Protein AF-A0A7T8QVY5-F1 (afdb_monomer_lite)

Structure (mmCIF, N/CA/C/O backbone):
data_AF-A0A7T8QVY5-F1
#
_entry.id   AF-A0A7T8QVY5-F1
#
loop_
_atom_site.group_PDB
_atom_site.id
_atom_site.type_symbol
_atom_site.label_atom_id
_atom_site.label_alt_id
_atom_site.label_comp_id
_atom_site.label_asym_id
_atom_site.label_entity_id
_atom_site.label_seq_id
_atom_site.pdbx_PDB_ins_code
_atom_site.Cartn_x
_atom_site.Cartn_y
_atom_site.Cartn_z
_atom_site.occupancy
_atom_site.B_iso_or_equiv
_atom_site.auth_seq_id
_atom_site.auth_comp_id
_atom_site.auth_asym_id
_atom_site.auth_atom_id
_atom_site.pdbx_PDB_model_num
ATOM 1 N N . MET A 1 1 ? -39.806 4.127 53.162 1.00 43.25 1 MET A N 1
ATOM 2 C CA . MET A 1 1 ? -38.949 3.982 51.962 1.00 43.25 1 MET A CA 1
ATOM 3 C C . MET A 1 1 ? -39.157 2.674 51.192 1.00 43.25 1 MET A C 1
ATOM 5 O O . MET A 1 1 ? -39.019 2.701 49.984 1.00 43.25 1 MET A O 1
ATOM 9 N N . LYS A 1 2 ? -39.585 1.569 51.826 1.00 34.88 2 LYS A N 1
ATOM 10 C CA . LYS A 1 2 ? -39.889 0.271 51.176 1.00 34.88 2 LYS A CA 1
ATOM 11 C C . LYS A 1 2 ? -41.052 0.256 50.154 1.00 34.88 2 LYS A C 1
ATOM 13 O O . LYS A 1 2 ? -41.340 -0.787 49.599 1.00 34.88 2 LYS A O 1
ATOM 18 N N . ARG A 1 3 ? -41.760 1.377 49.952 1.00 40.44 3 ARG A N 1
ATOM 19 C CA . ARG A 1 3 ? -42.968 1.469 49.102 1.00 40.44 3 ARG A CA 1
ATOM 20 C C . ARG A 1 3 ? -42.756 2.218 47.779 1.00 40.44 3 ARG A C 1
ATOM 22 O O . ARG A 1 3 ? -43.691 2.293 47.008 1.00 40.44 3 ARG A O 1
ATOM 29 N N . LEU A 1 4 ? -41.576 2.789 47.515 1.00 45.66 4 LEU A N 1
ATOM 30 C CA . LEU A 1 4 ? -41.340 3.541 46.269 1.00 45.66 4 LEU A CA 1
ATOM 31 C C . LEU A 1 4 ? -40.592 2.725 45.200 1.00 45.66 4 LEU A C 1
ATOM 33 O O . LEU A 1 4 ? -40.553 3.137 44.050 1.00 45.66 4 LEU A O 1
ATOM 37 N N . MET A 1 5 ? -39.976 1.600 45.578 1.00 49.38 5 MET A N 1
ATOM 38 C CA . MET A 1 5 ? -39.090 0.840 44.684 1.00 49.38 5 MET A CA 1
ATOM 39 C C . MET A 1 5 ? -39.745 -0.398 44.048 1.00 49.38 5 MET A C 1
ATOM 41 O O . MET A 1 5 ? -39.316 -0.776 42.967 1.00 49.38 5 MET A O 1
ATOM 45 N N . ASP A 1 6 ? -40.806 -0.960 44.649 1.00 49.66 6 ASP A N 1
ATOM 46 C CA . ASP A 1 6 ? -41.353 -2.282 44.272 1.00 49.66 6 ASP A CA 1
ATOM 47 C C . ASP A 1 6 ? -42.842 -2.274 43.862 1.00 49.66 6 ASP A C 1
ATOM 49 O O . ASP A 1 6 ? -43.508 -3.300 43.971 1.00 49.66 6 ASP A O 1
ATOM 53 N N . ILE A 1 7 ? -43.427 -1.147 43.435 1.00 48.09 7 ILE A N 1
ATOM 54 C CA . ILE A 1 7 ? -44.852 -1.145 43.046 1.00 48.09 7 ILE A CA 1
ATOM 55 C C . ILE A 1 7 ? -44.987 -1.310 41.524 1.00 48.09 7 ILE A C 1
ATOM 57 O O . ILE A 1 7 ? -44.767 -0.336 40.799 1.00 48.09 7 ILE A O 1
ATOM 61 N N . PRO A 1 8 ? -45.400 -2.487 41.006 1.00 45.03 8 PRO A N 1
ATOM 62 C CA . PRO A 1 8 ? -46.038 -2.537 39.700 1.00 45.03 8 PRO A CA 1
ATOM 63 C C . PRO A 1 8 ? -47.330 -1.724 39.794 1.00 45.03 8 PRO A C 1
ATOM 65 O O . PRO A 1 8 ? -48.120 -1.910 40.719 1.00 45.03 8 PRO A O 1
ATOM 68 N N . ALA A 1 9 ? -47.505 -0.778 38.872 1.00 45.22 9 ALA A N 1
ATOM 69 C CA . ALA A 1 9 ? -48.643 0.132 38.810 1.00 45.22 9 ALA A CA 1
ATOM 70 C C . ALA A 1 9 ? -49.960 -0.626 38.573 1.00 45.22 9 ALA A C 1
ATOM 72 O O . ALA A 1 9 ? -50.485 -0.661 37.467 1.00 45.22 9 ALA A O 1
ATOM 73 N N . THR A 1 10 ? -50.497 -1.257 39.608 1.00 55.75 10 THR A N 1
ATOM 74 C CA . THR A 1 10 ? -51.826 -1.858 39.600 1.00 55.75 10 THR A CA 1
ATOM 75 C C . THR A 1 10 ? -52.485 -1.527 40.928 1.00 55.75 10 THR A C 1
ATOM 77 O O . THR A 1 10 ? -52.285 -2.227 41.915 1.00 55.75 10 THR A O 1
ATOM 80 N N . THR A 1 11 ? -53.148 -0.374 40.960 1.00 47.38 11 THR A N 1
ATOM 81 C CA . THR A 1 11 ? -54.608 -0.210 41.099 1.00 47.38 11 THR A CA 1
ATOM 82 C C . THR A 1 11 ? -54.932 1.070 41.865 1.00 47.38 11 THR A C 1
ATOM 84 O O . THR A 1 11 ? -54.522 1.232 43.012 1.00 47.38 11 THR A O 1
ATOM 87 N N . ASP A 1 12 ? -55.716 1.894 41.174 1.00 49.47 12 ASP A N 1
ATOM 88 C CA . ASP A 1 12 ? -56.667 2.901 41.640 1.00 49.47 12 ASP A CA 1
ATOM 89 C C . ASP A 1 12 ? -56.147 4.231 42.236 1.00 49.47 12 ASP A C 1
ATOM 91 O O . ASP A 1 12 ? -55.511 4.302 43.284 1.00 49.47 12 ASP A O 1
ATOM 95 N N . ASP A 1 13 ? -56.520 5.301 41.515 1.00 44.62 13 ASP A N 1
ATOM 96 C CA . ASP A 1 13 ? -56.701 6.701 41.938 1.00 44.62 13 ASP A CA 1
ATOM 97 C C . ASP A 1 13 ? -55.534 7.707 41.926 1.00 44.62 13 ASP A C 1
ATOM 99 O O . ASP A 1 13 ? -55.617 8.749 42.577 1.00 44.62 13 ASP A O 1
ATOM 103 N N . LEU A 1 14 ? -54.499 7.520 41.100 1.00 45.28 14 LEU A N 1
ATOM 104 C CA . LEU A 1 14 ? -53.551 8.602 40.772 1.00 45.28 14 LEU A CA 1
ATOM 105 C C . LEU A 1 14 ? -53.306 8.699 39.251 1.00 45.28 14 LEU A C 1
ATOM 107 O O . LEU A 1 14 ? -52.488 7.963 38.705 1.00 45.28 14 LEU A O 1
ATOM 111 N N . GLU A 1 15 ? -53.940 9.667 38.573 1.00 42.59 15 GLU A N 1
ATOM 112 C CA . GLU A 1 15 ? -53.804 9.943 37.119 1.00 42.59 15 GLU A CA 1
ATOM 113 C C . GLU A 1 15 ? -52.398 10.413 36.658 1.00 42.59 15 GLU A C 1
ATOM 115 O O . GLU A 1 15 ? -52.219 10.887 35.539 1.00 42.59 15 GLU A O 1
ATOM 120 N N . TRP A 1 16 ? -51.374 10.301 37.506 1.00 47.28 16 TRP A N 1
ATOM 121 C CA . TRP A 1 16 ? -50.004 10.749 37.225 1.00 47.28 16 TRP A CA 1
ATOM 122 C C . TRP A 1 16 ? -48.937 9.657 37.394 1.00 47.28 16 TRP A C 1
ATOM 124 O O . TRP A 1 16 ? -47.740 9.943 37.314 1.00 47.28 16 TRP A O 1
ATOM 134 N N . ALA A 1 17 ? -49.332 8.397 37.603 1.00 45.97 17 ALA A N 1
ATOM 135 C CA . ALA A 1 17 ? -48.389 7.283 37.643 1.00 45.97 17 ALA A CA 1
ATOM 136 C C . ALA A 1 17 ? -48.023 6.835 36.216 1.00 45.97 17 ALA A C 1
ATOM 138 O O . ALA A 1 17 ? -48.901 6.512 35.420 1.00 45.97 17 ALA A O 1
ATOM 139 N N . ARG A 1 18 ? -46.724 6.793 35.875 1.00 53.28 18 ARG A N 1
ATOM 140 C CA . ARG A 1 18 ? -46.252 6.213 34.603 1.00 53.28 18 ARG A CA 1
ATOM 141 C C . ARG A 1 18 ? -46.764 4.770 34.502 1.00 53.28 18 ARG A C 1
ATOM 143 O O . ARG A 1 18 ? -46.299 3.904 35.237 1.00 53.28 18 ARG A O 1
ATOM 150 N N . HIS A 1 19 ? -47.680 4.503 33.576 1.00 57.47 19 HIS A N 1
ATOM 151 C CA . HIS A 1 19 ? -48.282 3.181 33.364 1.00 57.47 19 HIS A CA 1
ATOM 152 C C . HIS A 1 19 ? -47.332 2.164 32.701 1.00 57.47 19 HIS A C 1
ATOM 154 O O . HIS A 1 19 ? -47.753 1.075 32.330 1.00 57.47 19 HIS A O 1
ATOM 160 N N . ASP A 1 20 ? -46.039 2.478 32.582 1.00 64.94 20 ASP A N 1
ATOM 161 C CA . ASP A 1 20 ? -45.126 1.775 31.678 1.00 64.94 20 ASP A CA 1
ATOM 162 C C . ASP A 1 20 ? -44.363 0.595 32.318 1.00 64.94 20 ASP A C 1
ATOM 164 O O . ASP A 1 20 ? -43.517 -0.018 31.662 1.00 64.94 20 ASP A O 1
ATOM 168 N N . HIS A 1 21 ? -44.631 0.272 33.592 1.00 79.56 21 HIS A N 1
ATOM 169 C CA . HIS A 1 21 ? -43.875 -0.702 34.407 1.00 79.56 21 HIS A CA 1
ATOM 170 C C . HIS A 1 21 ? -42.359 -0.437 34.462 1.00 79.56 21 HIS A C 1
ATOM 172 O O . HIS A 1 21 ? -41.550 -1.354 34.581 1.00 79.56 21 HIS A O 1
ATOM 178 N N . TRP A 1 22 ? -41.949 0.828 34.369 1.00 82.38 22 TRP A N 1
ATOM 179 C CA . TRP A 1 22 ? -40.543 1.196 34.505 1.00 82.38 22 TRP A CA 1
ATOM 180 C C . TRP A 1 22 ? -40.100 1.148 35.965 1.00 82.38 22 TRP A C 1
ATOM 182 O O . TRP A 1 22 ? -40.702 1.786 36.827 1.00 82.38 22 TRP A O 1
ATOM 192 N N . THR A 1 23 ? -39.010 0.432 36.229 1.00 83.25 23 THR A N 1
ATOM 193 C CA . THR A 1 23 ? -38.346 0.428 37.535 1.00 83.25 23 THR A CA 1
ATOM 194 C C . THR A 1 23 ? -37.309 1.548 37.625 1.00 83.25 23 THR A C 1
ATOM 196 O O . THR A 1 23 ? -36.791 2.034 36.617 1.00 83.25 23 THR A O 1
ATOM 199 N N . ALA A 1 24 ? -36.948 1.939 38.850 1.00 84.25 24 ALA A N 1
ATOM 200 C CA . ALA A 1 24 ? -35.916 2.955 39.078 1.00 84.25 24 ALA A CA 1
ATOM 201 C C . ALA A 1 24 ? -34.568 2.586 38.425 1.00 84.25 24 ALA A C 1
ATOM 203 O O . ALA A 1 24 ? -33.840 3.462 37.960 1.00 84.25 24 ALA A O 1
ATOM 204 N N . ILE A 1 25 ? -34.258 1.287 38.343 1.00 87.75 25 ILE A N 1
ATOM 205 C CA . ILE A 1 25 ? -33.034 0.801 37.706 1.00 87.75 25 ILE A CA 1
ATOM 206 C C . ILE A 1 25 ? -33.098 0.905 36.176 1.00 87.75 25 ILE A C 1
ATOM 208 O O . ILE A 1 25 ? -32.097 1.273 35.569 1.00 87.75 25 ILE A O 1
ATOM 212 N N . MET A 1 26 ? -34.264 0.693 35.548 1.00 87.25 26 MET A N 1
ATOM 213 C CA . MET A 1 26 ? -34.449 0.927 34.108 1.00 87.25 26 MET A CA 1
ATOM 214 C C . MET A 1 26 ? -34.283 2.402 33.748 1.00 87.25 26 MET A C 1
ATOM 216 O O . MET A 1 26 ? -33.651 2.710 32.742 1.00 87.25 26 MET A O 1
ATOM 220 N N . GLU A 1 27 ? -34.798 3.315 34.577 1.00 88.00 27 GLU A N 1
ATOM 221 C CA . GLU A 1 27 ? -34.616 4.756 34.370 1.00 88.00 27 GLU A CA 1
ATOM 222 C C . GLU A 1 27 ? -33.128 5.133 34.464 1.00 88.00 27 GLU A C 1
ATOM 224 O O . GLU A 1 27 ? -32.603 5.818 33.587 1.00 88.00 27 GLU A O 1
ATOM 229 N N . ALA A 1 28 ? -32.412 4.615 35.468 1.00 89.25 28 ALA A N 1
ATOM 230 C CA . ALA A 1 28 ? -30.975 4.841 35.612 1.00 89.25 28 ALA A CA 1
ATOM 231 C C . ALA A 1 28 ? -30.164 4.269 34.431 1.00 89.25 28 ALA A C 1
ATOM 233 O O . ALA A 1 28 ? -29.232 4.919 33.958 1.00 89.25 28 ALA A O 1
ATOM 234 N N . CYS A 1 29 ? -30.553 3.104 33.903 1.00 90.75 29 CYS A N 1
ATOM 235 C CA . CYS A 1 29 ? -29.956 2.513 32.700 1.00 90.75 29 CYS A CA 1
ATOM 236 C C . CYS A 1 29 ? -30.248 3.325 31.443 1.00 90.75 29 CYS A C 1
ATOM 238 O O . CYS A 1 29 ? -29.387 3.461 30.585 1.00 90.75 29 CYS A O 1
ATOM 240 N N . ASN A 1 30 ? -31.450 3.886 31.340 1.00 90.62 30 ASN A N 1
ATOM 241 C CA . ASN A 1 30 ? -31.875 4.685 30.201 1.00 90.62 30 ASN A CA 1
ATOM 242 C C . ASN A 1 30 ? -31.093 6.001 30.061 1.00 90.62 30 ASN A C 1
ATOM 244 O O . ASN A 1 30 ? -30.915 6.486 28.944 1.00 90.62 30 ASN A O 1
ATOM 248 N N . PHE A 1 31 ? -30.647 6.567 31.185 1.00 89.75 31 PHE A N 1
ATOM 249 C CA . PHE A 1 31 ? -29.834 7.785 31.238 1.00 89.75 31 PHE A CA 1
ATOM 250 C C . PHE A 1 31 ? -28.327 7.529 31.388 1.00 89.75 31 PHE A C 1
ATOM 252 O O . PHE A 1 31 ? -27.553 8.484 31.438 1.00 89.75 31 PHE A O 1
ATOM 259 N N . GLY A 1 32 ? -27.895 6.268 31.478 1.00 90.62 32 GLY A N 1
ATOM 260 C CA . GLY A 1 32 ? -26.477 5.934 31.604 1.00 90.62 32 GLY A CA 1
ATOM 261 C C . GLY A 1 32 ? -25.864 6.253 32.975 1.00 90.62 32 GLY A C 1
ATOM 262 O O . GLY A 1 32 ? -24.663 6.488 33.076 1.00 90.62 32 GLY A O 1
ATOM 263 N N . HIS A 1 33 ? -26.658 6.299 34.048 1.00 92.25 33 HIS A N 1
ATOM 264 C CA . HIS A 1 33 ? -26.187 6.672 35.388 1.00 92.25 33 HIS A CA 1
ATOM 265 C C . HIS A 1 33 ? -25.577 5.487 36.144 1.00 92.25 33 HIS A C 1
ATOM 267 O O . HIS A 1 33 ? -26.197 4.911 37.043 1.00 92.25 33 HIS A O 1
ATOM 273 N N . LYS A 1 34 ? -24.340 5.136 35.792 1.00 90.81 34 LYS A N 1
ATOM 274 C CA . LYS A 1 34 ? -23.613 3.974 36.323 1.00 90.81 34 LYS A CA 1
ATOM 275 C C . LYS A 1 34 ? -23.545 3.924 37.851 1.00 90.81 34 LYS A C 1
ATOM 277 O O . LYS A 1 34 ? -23.780 2.877 38.446 1.00 90.81 34 LYS A O 1
ATOM 282 N N . GLU A 1 35 ? -23.264 5.044 38.506 1.00 89.81 35 GLU A N 1
ATOM 283 C CA . GLU A 1 35 ? -23.145 5.136 39.965 1.00 89.81 35 GLU A CA 1
ATOM 284 C C . GLU A 1 35 ? -24.482 4.848 40.656 1.00 89.81 35 GLU A C 1
ATOM 286 O O . GLU A 1 35 ? -24.525 4.161 41.678 1.00 89.81 35 GLU A O 1
ATOM 291 N N . ILE A 1 36 ? -25.582 5.327 40.068 1.00 88.69 36 ILE A N 1
ATOM 292 C CA . ILE A 1 36 ? -26.940 5.087 40.566 1.00 88.69 36 ILE A CA 1
ATOM 293 C C . ILE A 1 36 ? -27.317 3.621 40.358 1.00 88.69 36 ILE A C 1
ATOM 295 O O . ILE A 1 36 ? -27.870 3.002 41.265 1.00 88.69 36 ILE A O 1
ATOM 299 N N . VAL A 1 37 ? -26.976 3.040 39.203 1.00 89.44 37 VAL A N 1
ATOM 300 C CA . VAL A 1 37 ? -27.197 1.612 38.934 1.00 89.44 37 VAL A CA 1
ATOM 301 C C . VAL A 1 37 ? -26.438 0.747 39.942 1.00 89.44 37 VAL A C 1
ATOM 303 O O . VAL A 1 37 ? -27.041 -0.131 40.555 1.00 89.44 37 VAL A O 1
ATOM 306 N N . ASN A 1 38 ? -25.162 1.039 40.204 1.00 88.62 38 ASN A N 1
ATOM 307 C CA . ASN A 1 38 ? -24.367 0.316 41.201 1.00 88.62 38 ASN A CA 1
ATOM 308 C C . ASN A 1 38 ? -24.961 0.431 42.613 1.00 88.62 38 ASN A C 1
ATOM 310 O O . ASN A 1 38 ? -25.037 -0.563 43.339 1.00 88.62 38 ASN A O 1
ATOM 314 N N . TYR A 1 39 ? -25.426 1.624 42.999 1.00 88.38 39 TYR A N 1
ATOM 315 C CA . TYR A 1 39 ? -26.105 1.822 44.279 1.00 88.38 39 TYR A CA 1
ATOM 316 C C . TYR A 1 39 ? -27.393 0.996 44.372 1.00 88.38 39 TYR A C 1
ATOM 318 O O . TYR A 1 39 ? -27.614 0.308 45.366 1.00 88.38 39 TYR A O 1
ATOM 326 N N . LEU A 1 40 ? -28.221 1.008 43.327 1.00 85.38 40 LEU A N 1
ATOM 327 C CA . LEU A 1 40 ? -29.473 0.253 43.275 1.00 85.38 40 LEU A CA 1
ATOM 328 C C . LEU A 1 40 ? -29.231 -1.262 43.340 1.00 85.38 40 LEU A C 1
ATOM 330 O O . LEU A 1 40 ? -29.922 -1.950 44.087 1.00 85.38 40 LEU A O 1
ATOM 334 N N . ILE A 1 41 ? -28.211 -1.772 42.642 1.00 86.38 41 ILE A N 1
ATOM 335 C CA . ILE A 1 41 ? -27.798 -3.184 42.693 1.00 86.38 41 ILE A CA 1
ATOM 336 C C . ILE A 1 41 ? -27.377 -3.601 44.108 1.00 86.38 41 ILE A C 1
ATOM 338 O O . ILE A 1 41 ? -27.659 -4.726 44.520 1.00 86.38 41 ILE A O 1
ATOM 342 N N . SER A 1 42 ? -26.739 -2.705 44.870 1.00 85.06 42 SER A N 1
ATOM 343 C CA . SER A 1 42 ? -26.301 -2.992 46.245 1.00 85.06 42 SER A CA 1
ATOM 344 C C . SER A 1 42 ? -27.455 -3.217 47.236 1.00 85.06 42 SER A C 1
ATOM 346 O O . SER A 1 42 ? -27.234 -3.692 48.352 1.00 85.06 42 SER A O 1
ATOM 348 N N . ILE A 1 43 ? -28.696 -2.903 46.847 1.00 84.44 43 ILE A N 1
ATOM 349 C CA . ILE A 1 43 ? -29.878 -3.080 47.689 1.00 84.44 43 ILE A CA 1
ATOM 350 C C . ILE A 1 43 ? -30.280 -4.571 47.702 1.00 84.44 43 ILE A C 1
ATOM 352 O O . ILE A 1 43 ? -30.584 -5.139 46.650 1.00 84.44 43 ILE A O 1
ATOM 356 N N . PRO A 1 44 ? -30.371 -5.218 48.883 1.00 74.06 44 PRO A N 1
ATOM 357 C CA . PRO A 1 44 ? -30.478 -6.679 49.001 1.00 74.06 44 PRO A CA 1
ATOM 358 C C . PRO A 1 44 ? -31.743 -7.311 48.391 1.00 74.06 44 PRO A C 1
ATOM 360 O O . PRO A 1 44 ? -31.747 -8.511 48.147 1.00 74.06 44 PRO A O 1
ATOM 363 N N . ASN A 1 45 ? -32.783 -6.529 48.080 1.00 77.19 45 ASN A N 1
ATOM 364 C CA . ASN A 1 45 ? -34.057 -7.028 47.541 1.00 77.19 45 ASN A CA 1
ATOM 365 C C . ASN A 1 45 ? -34.444 -6.419 46.189 1.00 77.19 45 ASN A C 1
ATOM 367 O O . ASN A 1 45 ? -35.604 -6.506 45.807 1.00 77.19 45 ASN A O 1
ATOM 371 N N . ILE A 1 46 ? -33.516 -5.777 45.476 1.00 81.88 46 ILE A N 1
ATOM 372 C CA . ILE A 1 46 ? -33.870 -5.214 44.174 1.00 81.88 46 ILE A CA 1
ATOM 373 C C . ILE A 1 46 ? -34.162 -6.320 43.153 1.00 81.88 46 ILE A C 1
ATOM 375 O O . ILE A 1 46 ? -33.370 -7.262 43.009 1.00 81.88 46 ILE A O 1
ATOM 379 N N . ASP A 1 47 ? -35.281 -6.190 42.447 1.00 82.00 47 ASP A N 1
ATOM 380 C CA . ASP A 1 47 ? -35.654 -7.082 41.355 1.00 82.00 47 ASP A CA 1
ATOM 381 C C . ASP A 1 47 ? -34.937 -6.671 40.058 1.00 82.00 47 ASP A C 1
ATOM 383 O O . ASP A 1 47 ? -35.172 -5.593 39.507 1.00 82.00 47 ASP A O 1
ATOM 387 N N . LEU A 1 48 ? -34.024 -7.529 39.595 1.00 83.38 48 LEU A N 1
ATOM 388 C CA . LEU A 1 48 ? -33.283 -7.352 38.340 1.00 83.38 48 LEU A CA 1
ATOM 389 C C . LEU A 1 48 ? -33.969 -8.046 37.150 1.00 83.38 48 LEU A C 1
ATOM 391 O O . LEU A 1 48 ? -33.579 -7.805 36.008 1.00 83.38 48 LEU A O 1
ATOM 395 N N . GLU A 1 49 ? -34.968 -8.893 37.408 1.00 84.06 49 GLU A N 1
ATOM 396 C CA . GLU A 1 49 ? -35.723 -9.639 36.392 1.00 84.06 49 GLU A CA 1
ATOM 397 C C . GLU A 1 49 ? -37.018 -8.918 35.986 1.00 84.06 49 GLU A C 1
ATOM 399 O O . GLU A 1 49 ? -37.688 -9.332 35.038 1.00 84.06 49 GLU A O 1
ATOM 404 N N . ALA A 1 50 ? -37.355 -7.811 36.657 1.00 84.62 50 ALA A N 1
ATOM 405 C CA . ALA A 1 50 ? -38.473 -6.953 36.293 1.00 84.62 50 ALA A CA 1
ATOM 406 C C . ALA A 1 50 ? -38.399 -6.525 34.816 1.00 84.62 50 ALA A C 1
ATOM 408 O O . ALA A 1 50 ? -37.347 -6.113 34.316 1.00 84.62 50 ALA A O 1
ATOM 409 N N . VAL A 1 51 ? -39.546 -6.571 34.135 1.00 86.06 51 VAL A N 1
ATOM 410 C CA . VAL A 1 51 ? -39.710 -6.178 32.729 1.00 86.06 51 VAL A CA 1
ATOM 411 C C . VAL A 1 51 ? -40.706 -5.029 32.593 1.00 86.06 51 VAL A C 1
ATOM 413 O O . VAL A 1 51 ? -41.712 -4.980 33.298 1.00 86.06 51 VAL A O 1
ATOM 416 N N . ASN A 1 52 ? -40.432 -4.101 31.674 1.00 83.38 52 ASN A N 1
ATOM 417 C CA . ASN A 1 52 ? -41.374 -3.030 31.335 1.00 83.38 52 ASN A CA 1
ATOM 418 C C . ASN A 1 52 ? -42.490 -3.530 30.391 1.00 83.38 52 ASN A C 1
ATOM 420 O O . ASN A 1 52 ? -42.465 -4.673 29.935 1.00 83.38 52 ASN A O 1
ATOM 424 N N . LEU A 1 53 ? -43.441 -2.661 30.017 1.00 81.62 53 LEU A N 1
ATOM 425 C CA . LEU A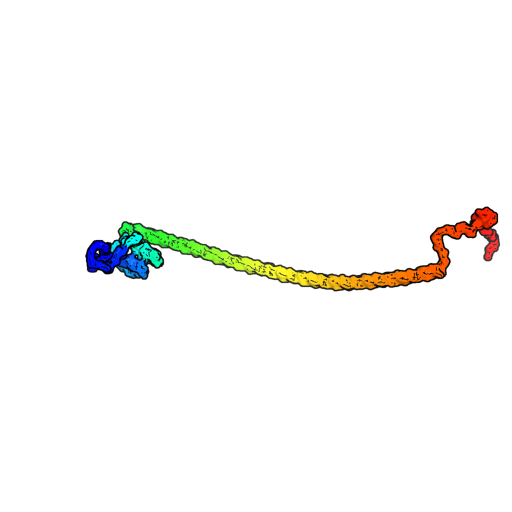 1 53 ? -44.513 -3.001 29.055 1.00 81.62 53 LEU A CA 1
ATOM 426 C C . LEU A 1 53 ? -44.018 -3.514 27.688 1.00 81.62 53 LEU A C 1
ATOM 428 O O . LEU A 1 53 ? -44.776 -4.144 26.956 1.00 81.62 53 LEU A O 1
ATOM 432 N N . ARG A 1 54 ? -42.760 -3.243 27.321 1.00 81.88 54 ARG A N 1
ATOM 433 C CA . ARG A 1 54 ? -42.135 -3.738 26.085 1.00 81.88 54 ARG A CA 1
ATOM 434 C C . ARG A 1 54 ? -41.418 -5.079 26.273 1.00 81.88 54 ARG A C 1
ATOM 436 O O . ARG A 1 54 ? -40.748 -5.529 25.350 1.00 81.88 54 ARG A O 1
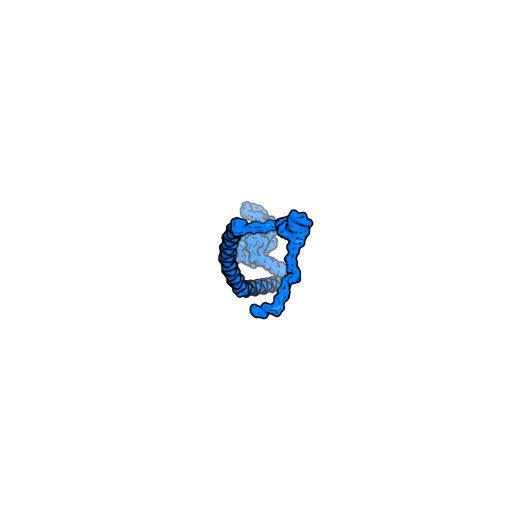ATOM 443 N N . GLY A 1 55 ? -41.521 -5.695 27.450 1.00 85.56 55 GLY A N 1
ATOM 444 C CA . GLY A 1 55 ? -40.818 -6.931 27.790 1.00 85.56 55 GLY A CA 1
ATOM 445 C C . GLY A 1 55 ? -39.309 -6.750 27.974 1.00 85.56 55 GLY A C 1
ATOM 446 O O . GLY A 1 55 ? -38.581 -7.735 27.937 1.00 85.56 55 GLY A O 1
ATOM 447 N N . GLN A 1 56 ? -38.828 -5.513 28.139 1.00 87.19 56 GLN A N 1
ATOM 448 C CA . GLN A 1 56 ? -37.401 -5.223 28.291 1.00 87.19 56 GLN A CA 1
ATOM 449 C C . GLN A 1 56 ? -37.016 -5.245 29.769 1.00 87.19 56 GLN A C 1
ATOM 451 O O . GLN A 1 56 ? -37.660 -4.565 30.576 1.00 87.19 56 GLN A O 1
ATOM 456 N N . ARG A 1 57 ? -35.940 -5.963 30.104 1.00 90.00 57 ARG A N 1
ATOM 457 C CA . ARG A 1 57 ? -35.266 -5.868 31.407 1.00 90.00 57 ARG A CA 1
ATOM 458 C C . ARG A 1 57 ? -34.387 -4.617 31.474 1.00 90.00 57 ARG A C 1
ATOM 460 O O . ARG A 1 57 ? -34.120 -3.963 30.465 1.00 90.00 57 ARG A O 1
ATOM 467 N N . ALA A 1 58 ? -33.876 -4.305 32.664 1.00 88.44 58 ALA A N 1
ATOM 468 C CA . ALA A 1 58 ? -32.919 -3.210 32.851 1.00 88.44 58 ALA A CA 1
ATOM 469 C C . ALA A 1 58 ? -31.655 -3.363 31.978 1.00 88.44 58 ALA A C 1
ATOM 471 O O . ALA A 1 58 ? -31.188 -2.376 31.410 1.00 88.44 58 ALA A O 1
ATOM 472 N N . GLU A 1 59 ? -31.154 -4.595 31.807 1.00 92.44 59 GLU A N 1
ATOM 473 C CA . GLU A 1 59 ? -30.016 -4.891 30.920 1.00 92.44 59 GLU A CA 1
ATOM 474 C C . GLU A 1 59 ? -30.336 -4.566 29.450 1.00 92.44 59 GLU A C 1
ATOM 476 O O . GLU A 1 59 ? -29.547 -3.902 28.782 1.00 92.44 59 GLU A O 1
ATOM 481 N N . ASP A 1 60 ? -31.528 -4.929 28.968 1.00 90.12 60 ASP A N 1
ATOM 482 C CA . ASP A 1 60 ? -31.950 -4.680 27.585 1.00 90.12 60 ASP A CA 1
ATOM 483 C C . ASP A 1 60 ? -32.107 -3.179 27.313 1.00 90.12 60 ASP A C 1
ATOM 485 O O . ASP A 1 60 ? -31.787 -2.690 26.227 1.00 90.12 60 ASP A O 1
ATOM 489 N N . VAL A 1 61 ? -32.577 -2.425 28.314 1.00 90.25 61 VAL A N 1
ATOM 490 C CA . VAL A 1 61 ? -32.663 -0.962 28.243 1.00 90.25 61 VAL A CA 1
ATOM 491 C C . VAL A 1 61 ? -31.265 -0.352 28.130 1.00 90.25 61 VAL A C 1
ATOM 493 O O . VAL A 1 61 ? -31.059 0.482 27.247 1.00 90.25 61 VAL A O 1
ATOM 496 N N . ALA A 1 62 ? -30.297 -0.797 28.938 1.00 92.19 62 ALA A N 1
ATOM 497 C CA . ALA A 1 62 ? -28.912 -0.326 28.862 1.00 92.19 62 ALA A CA 1
ATOM 498 C C . ALA A 1 62 ? -28.274 -0.622 27.490 1.00 92.19 62 ALA A C 1
ATOM 500 O O . ALA A 1 62 ? -27.713 0.285 26.871 1.00 92.19 62 ALA A O 1
ATOM 501 N N . VAL A 1 63 ? -28.447 -1.841 26.958 1.00 93.38 63 VAL A N 1
ATOM 502 C CA . VAL A 1 63 ? -27.957 -2.221 25.616 1.00 93.38 63 VAL A CA 1
ATOM 503 C C . VAL A 1 63 ? -28.611 -1.370 24.528 1.00 93.38 63 VAL A C 1
ATOM 505 O O . VAL A 1 63 ? -27.919 -0.824 23.673 1.00 93.38 63 VAL A O 1
ATOM 508 N N . SER A 1 64 ? -29.935 -1.182 24.581 1.00 91.31 64 SER A N 1
ATOM 509 C CA . SER A 1 64 ? -30.665 -0.388 23.580 1.00 91.31 64 SER A CA 1
ATOM 510 C C . SER A 1 64 ? -30.232 1.081 23.523 1.00 91.31 64 SER A C 1
ATOM 512 O O . SER A 1 64 ? -30.426 1.747 22.507 1.00 91.31 64 SER A O 1
ATOM 514 N N . ARG A 1 65 ? -29.645 1.588 24.613 1.00 91.25 65 ARG A N 1
ATOM 515 C CA . ARG A 1 65 ? -29.131 2.956 24.737 1.00 91.25 65 ARG A CA 1
ATOM 516 C C . ARG A 1 65 ? -27.621 3.064 24.520 1.00 91.25 65 ARG A C 1
ATOM 518 O O . ARG A 1 65 ? -27.100 4.173 24.538 1.00 91.25 65 ARG A O 1
ATOM 525 N N . GLY A 1 66 ? -26.934 1.948 24.263 1.00 91.25 66 GLY A N 1
ATOM 526 C CA . GLY A 1 66 ? -25.488 1.908 24.029 1.00 91.25 66 GLY A CA 1
ATOM 527 C C . GLY A 1 66 ? -24.641 1.974 25.303 1.00 91.25 66 GLY A C 1
ATOM 528 O O . GLY A 1 66 ? -23.448 2.252 25.228 1.00 91.25 66 GLY A O 1
ATOM 529 N N . HIS A 1 67 ? -25.233 1.729 26.473 1.00 92.88 67 HIS A N 1
ATOM 530 C CA . HIS A 1 67 ? -24.529 1.688 27.756 1.00 92.88 67 HIS A CA 1
ATOM 531 C C . HIS A 1 67 ? -24.066 0.257 28.067 1.00 92.88 67 HIS A C 1
ATOM 533 O O . HIS A 1 67 ? -24.584 -0.403 28.972 1.00 92.88 67 HIS A O 1
ATOM 539 N N . GLU A 1 68 ? -23.118 -0.245 27.271 1.00 90.38 68 GLU A N 1
ATOM 540 C CA . GLU A 1 68 ? -22.619 -1.628 27.353 1.00 90.38 68 GLU A CA 1
ATOM 541 C C . GLU A 1 68 ? -21.993 -1.956 28.715 1.00 90.38 68 GLU A C 1
ATOM 543 O O . GLU A 1 68 ? -22.197 -3.045 29.244 1.00 90.38 68 GLU A O 1
ATOM 548 N N . ASP A 1 69 ? -21.307 -0.995 29.331 1.00 88.25 69 ASP A N 1
ATOM 549 C CA . ASP A 1 69 ? -20.660 -1.158 30.633 1.00 88.25 69 ASP A CA 1
ATOM 550 C C . ASP A 1 69 ? -21.666 -1.300 31.789 1.00 88.25 69 ASP A C 1
ATOM 552 O O . ASP A 1 69 ? -21.423 -2.022 32.759 1.00 88.25 69 ASP A O 1
ATOM 556 N N . ILE A 1 70 ? -22.819 -0.635 31.683 1.00 91.25 70 ILE A N 1
ATOM 557 C CA . ILE A 1 70 ? -23.936 -0.773 32.626 1.00 91.25 70 ILE A CA 1
ATOM 558 C C . ILE A 1 70 ? -24.658 -2.105 32.403 1.00 91.25 70 ILE A C 1
ATOM 560 O O . ILE A 1 70 ? -25.011 -2.782 33.372 1.00 91.25 70 ILE A O 1
ATOM 564 N N . ALA A 1 71 ? -24.851 -2.504 31.143 1.00 90.19 71 ALA A N 1
ATOM 565 C CA . ALA A 1 71 ? -25.451 -3.788 30.795 1.00 90.19 71 ALA A CA 1
ATOM 566 C C . ALA A 1 71 ? -24.614 -4.969 31.315 1.00 90.19 71 ALA A C 1
ATOM 568 O O . ALA A 1 71 ? -25.161 -5.907 31.896 1.00 90.19 71 ALA A O 1
ATOM 569 N N . GLU A 1 72 ? -23.289 -4.898 31.170 1.00 88.19 72 GLU A N 1
ATOM 570 C CA . GLU A 1 72 ? -22.355 -5.895 31.694 1.00 88.19 72 GLU A CA 1
ATOM 571 C C . GLU A 1 72 ? -22.412 -5.971 33.227 1.00 88.19 72 GLU A C 1
ATOM 573 O O . GLU A 1 72 ? -22.540 -7.059 33.793 1.00 88.19 72 GLU A O 1
ATOM 578 N N . GLY A 1 73 ? -22.419 -4.821 33.913 1.00 86.75 73 GLY A N 1
ATOM 579 C CA . GLY A 1 73 ? -22.565 -4.759 35.370 1.00 86.75 73 GLY A CA 1
ATOM 580 C C . GLY A 1 73 ? -23.868 -5.390 35.879 1.00 86.75 73 GLY A C 1
ATOM 581 O O . GLY A 1 73 ? -23.855 -6.142 36.856 1.00 86.75 73 GLY A O 1
ATOM 582 N N . LEU A 1 74 ? -24.986 -5.144 35.191 1.00 87.12 74 LEU A N 1
ATOM 583 C CA . LEU A 1 74 ? -26.286 -5.741 35.511 1.00 87.12 74 LEU A CA 1
ATOM 584 C C . LEU A 1 74 ? -26.321 -7.247 35.276 1.00 87.12 74 LEU A C 1
ATOM 586 O O . LEU A 1 74 ? -26.804 -7.986 36.136 1.00 87.12 74 LEU A O 1
ATOM 590 N N . ARG A 1 75 ? -25.779 -7.707 34.145 1.00 86.62 75 ARG A N 1
ATOM 591 C CA . ARG A 1 75 ? -25.653 -9.133 33.835 1.00 86.62 75 ARG A CA 1
ATOM 592 C C . ARG A 1 75 ? -24.837 -9.844 34.912 1.00 86.62 75 ARG A C 1
ATOM 594 O O . ARG A 1 75 ? -25.265 -10.881 35.411 1.00 86.62 75 ARG A O 1
ATOM 601 N N . ASN A 1 76 ? -23.722 -9.254 35.334 1.00 82.69 76 ASN A N 1
ATOM 602 C CA . ASN A 1 76 ? -22.871 -9.804 36.388 1.00 82.69 76 ASN A CA 1
ATOM 603 C C . ASN A 1 76 ? -23.588 -9.854 37.743 1.00 82.69 76 ASN A C 1
ATOM 605 O O . ASN A 1 76 ? -23.546 -10.880 38.417 1.00 82.69 76 ASN A O 1
ATOM 609 N N . ALA A 1 77 ? -24.304 -8.794 38.127 1.00 83.19 77 ALA A N 1
ATOM 610 C CA . ALA A 1 77 ? -25.088 -8.761 39.365 1.00 83.19 77 ALA A CA 1
ATOM 611 C C . ALA A 1 77 ? -26.223 -9.802 39.389 1.00 83.19 77 ALA A C 1
ATOM 613 O O . ALA A 1 77 ? -26.536 -10.377 40.433 1.00 83.19 77 ALA A O 1
ATOM 614 N N . ARG A 1 78 ? -26.829 -10.059 38.229 1.00 83.75 78 ARG A N 1
ATOM 615 C CA . ARG A 1 78 ? -27.862 -11.080 38.031 1.00 83.75 78 ARG A CA 1
ATOM 616 C C . ARG A 1 78 ? -27.285 -12.488 38.150 1.00 83.75 78 ARG A C 1
ATOM 618 O O . ARG A 1 78 ? -27.822 -13.299 38.899 1.00 83.75 78 ARG A O 1
ATOM 625 N N . LEU A 1 79 ? -26.149 -12.743 37.498 1.00 76.12 79 LEU A N 1
ATOM 626 C CA . LEU A 1 79 ? -25.411 -14.004 37.610 1.00 76.12 79 LEU A CA 1
ATOM 627 C C . LEU A 1 79 ? -24.952 -14.269 39.053 1.00 76.12 79 LEU A C 1
ATOM 629 O O . LEU A 1 79 ? -25.117 -15.383 39.531 1.00 76.12 79 LEU A O 1
ATOM 633 N N . LEU A 1 80 ? -24.495 -13.242 39.779 1.00 75.44 80 LEU A N 1
ATOM 634 C CA . LEU A 1 80 ? -24.166 -13.310 41.212 1.00 75.44 80 LEU A CA 1
ATOM 635 C C . LEU A 1 80 ? -25.336 -13.777 42.082 1.00 75.44 80 LEU A C 1
ATOM 637 O O . LEU A 1 80 ? -25.137 -14.558 43.010 1.00 75.44 80 LEU A O 1
ATOM 641 N N . LYS A 1 81 ? -26.550 -13.281 41.807 1.00 74.44 81 LYS A N 1
ATOM 642 C CA . LYS A 1 81 ? -27.760 -13.681 42.541 1.00 74.44 81 LYS A CA 1
ATOM 643 C C . LYS A 1 81 ? -28.245 -15.081 42.156 1.00 74.44 81 LYS A C 1
ATOM 645 O O . LYS A 1 81 ? -28.812 -15.756 43.008 1.00 74.44 81 LYS A O 1
ATOM 650 N N . ALA A 1 82 ? -28.051 -15.493 40.902 1.00 75.38 82 ALA A N 1
ATOM 651 C CA . ALA A 1 82 ? -28.485 -16.797 40.405 1.00 75.38 82 ALA A CA 1
ATOM 652 C C . ALA A 1 82 ? -27.529 -17.928 40.825 1.00 75.38 82 ALA A C 1
ATOM 654 O O . ALA A 1 82 ? -27.983 -18.895 41.427 1.00 75.38 82 ALA A O 1
ATOM 655 N N . ASN A 1 83 ? -26.224 -17.772 40.568 1.00 72.06 83 ASN A N 1
ATOM 656 C CA . ASN A 1 83 ? -25.175 -18.769 40.802 1.00 72.06 83 ASN A CA 1
ATOM 657 C C . ASN A 1 83 ? -23.912 -18.097 41.397 1.00 72.06 83 ASN A C 1
ATOM 659 O O . ASN A 1 83 ? -23.001 -17.719 40.655 1.00 72.06 83 ASN A O 1
ATOM 663 N N . PRO A 1 84 ? -23.810 -17.945 42.732 1.00 69.12 84 PRO A N 1
ATOM 664 C CA . PRO A 1 84 ? -22.697 -17.232 43.369 1.00 69.12 84 PRO A CA 1
ATOM 665 C C . PRO A 1 84 ? -21.341 -17.957 43.272 1.00 69.12 84 PRO A C 1
ATOM 667 O O . PRO A 1 84 ? -20.304 -17.308 43.389 1.00 69.12 84 PRO A O 1
ATOM 670 N N . GLU A 1 85 ? -21.331 -19.278 43.058 1.00 73.19 85 GLU A N 1
ATOM 671 C CA . GLU A 1 85 ? -20.104 -20.092 43.025 1.00 73.19 85 GLU A CA 1
ATOM 672 C C . GLU A 1 85 ? -19.411 -20.113 41.648 1.00 73.19 85 GLU A C 1
ATOM 674 O O . GLU A 1 85 ? -18.194 -20.254 41.584 1.00 73.19 85 GLU A O 1
ATOM 679 N N . GLU A 1 86 ? -20.150 -19.909 40.550 1.00 70.81 86 GLU A N 1
ATOM 680 C CA . GLU A 1 86 ? -19.633 -20.018 39.169 1.00 70.81 86 GLU A CA 1
ATOM 681 C C . GLU A 1 86 ? -19.108 -18.683 38.605 1.00 70.81 86 GLU A C 1
ATOM 683 O O . GLU A 1 86 ? -18.346 -18.653 37.638 1.00 70.81 86 GLU A O 1
ATOM 688 N N . LEU A 1 87 ? -19.484 -17.552 39.212 1.00 72.06 87 LEU A N 1
ATOM 689 C CA . LEU A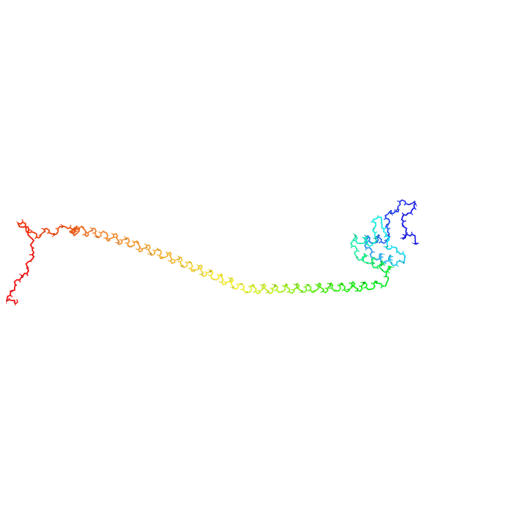 1 87 ? -19.068 -16.219 38.768 1.00 72.06 87 LEU A CA 1
ATOM 690 C C . LEU A 1 87 ? -17.538 -16.000 38.710 1.00 72.06 87 LEU A C 1
ATOM 692 O O . LEU A 1 87 ? -17.077 -15.467 37.697 1.00 72.06 87 LEU A O 1
ATOM 696 N N . PRO A 1 88 ? -16.731 -16.362 39.733 1.00 79.12 88 PRO A N 1
ATOM 697 C CA . PRO A 1 88 ? -15.287 -16.127 39.672 1.00 79.12 88 PRO A CA 1
ATOM 698 C C . PRO A 1 88 ? -14.623 -16.914 38.536 1.00 79.12 88 PRO A C 1
ATOM 700 O O . PRO A 1 88 ? -13.708 -16.401 37.895 1.00 79.12 88 PRO A O 1
ATOM 703 N N . GLU A 1 89 ? -15.116 -18.119 38.236 1.00 83.56 89 GLU A N 1
ATOM 704 C CA . GLU A 1 89 ? -14.612 -18.947 37.138 1.00 83.56 89 GLU A CA 1
ATOM 705 C C . GLU A 1 89 ? -14.945 -18.333 35.768 1.00 83.56 89 GLU A C 1
ATOM 707 O O . GLU A 1 89 ? -14.076 -18.247 34.897 1.00 83.56 89 GLU A O 1
ATOM 712 N N . ILE A 1 90 ? -16.169 -17.820 35.588 1.00 80.12 90 ILE A N 1
ATOM 713 C CA . ILE A 1 90 ? -16.579 -17.126 34.356 1.00 80.12 90 ILE A CA 1
ATOM 714 C C . ILE A 1 90 ? -15.718 -15.877 34.124 1.00 80.12 90 ILE A C 1
ATOM 716 O O . ILE A 1 90 ? -15.205 -15.684 33.021 1.00 80.12 90 ILE A O 1
ATOM 720 N N . GLN A 1 91 ? -15.495 -15.064 35.160 1.00 82.19 91 GLN A N 1
ATOM 721 C CA . GLN A 1 91 ? -14.673 -13.852 35.064 1.00 82.19 91 GLN A CA 1
ATOM 722 C C . GLN A 1 91 ? -13.207 -14.166 34.742 1.00 82.19 91 GLN A C 1
ATOM 724 O O . GLN A 1 91 ? -12.579 -13.472 33.938 1.00 82.19 91 GLN A O 1
ATOM 729 N N . GLU A 1 92 ? -12.652 -15.226 35.333 1.00 88.06 92 GLU A N 1
ATOM 730 C CA . GLU A 1 92 ? -11.290 -15.667 35.036 1.00 88.06 92 GLU A CA 1
ATOM 731 C C . GLU A 1 92 ? -11.152 -16.122 33.575 1.00 88.06 92 GLU A C 1
ATOM 733 O O . GLU A 1 92 ? -10.180 -15.777 32.894 1.00 88.06 92 GLU A O 1
ATOM 738 N N . LEU A 1 93 ? -12.133 -16.868 33.063 1.00 87.44 93 LEU A N 1
ATOM 739 C CA . LEU A 1 93 ? -12.163 -17.298 31.666 1.00 87.44 93 LEU A CA 1
ATOM 740 C C . LEU A 1 93 ? -12.325 -16.114 30.706 1.00 87.44 93 LEU A C 1
ATOM 742 O O . LEU A 1 93 ? -11.622 -16.051 29.697 1.00 87.44 93 LEU A O 1
ATOM 746 N N . GLU A 1 94 ? -13.186 -15.147 31.020 1.00 87.62 94 GLU A N 1
ATOM 747 C CA . GLU A 1 94 ? -13.347 -13.921 30.232 1.00 87.62 94 GLU A CA 1
ATOM 748 C C . GLU A 1 94 ? -12.048 -13.096 30.192 1.00 87.62 94 GLU A C 1
ATOM 750 O O . GLU A 1 94 ? -11.645 -12.629 29.120 1.00 87.62 94 GLU A O 1
ATOM 755 N N . ALA A 1 95 ? -11.329 -12.997 31.315 1.00 89.12 95 ALA A N 1
ATOM 756 C CA . ALA A 1 95 ? -10.016 -12.355 31.383 1.00 89.12 95 ALA A CA 1
ATOM 757 C C . ALA A 1 95 ? -8.952 -13.099 30.553 1.00 89.12 95 ALA A C 1
ATOM 759 O O . ALA A 1 95 ? -8.173 -12.481 29.827 1.00 89.12 95 ALA A O 1
ATOM 760 N N . LYS A 1 96 ? -8.940 -14.437 30.589 1.00 94.50 96 LYS A N 1
ATOM 761 C CA . LYS A 1 96 ? -8.051 -15.252 29.742 1.00 94.50 96 LYS A CA 1
ATOM 762 C C . LYS A 1 96 ? -8.353 -15.056 28.258 1.00 94.50 96 LYS A C 1
ATOM 764 O O . LYS A 1 96 ? -7.438 -14.898 27.451 1.00 94.50 96 LYS A O 1
ATOM 769 N N . VAL A 1 97 ? -9.630 -15.028 27.883 1.00 94.56 97 VAL A N 1
ATOM 770 C CA . VAL A 1 97 ? -10.055 -14.798 26.497 1.00 94.56 97 VAL A CA 1
ATOM 771 C C . VAL A 1 97 ? -9.673 -13.394 26.032 1.00 94.56 97 VAL A C 1
ATOM 773 O O . VAL A 1 97 ? -9.207 -13.241 24.901 1.00 94.56 97 VAL A O 1
ATOM 776 N N . SER A 1 98 ? -9.843 -12.367 26.866 1.00 93.12 98 SER A N 1
ATOM 777 C CA . SER A 1 98 ? -9.450 -11.000 26.511 1.00 93.12 98 SER A CA 1
ATOM 778 C C . SER A 1 98 ? -7.931 -10.867 26.352 1.00 93.12 98 SER A C 1
ATOM 780 O O . SER A 1 98 ? -7.484 -10.281 25.362 1.00 93.12 98 SER A O 1
ATOM 782 N N . ALA A 1 99 ? -7.140 -11.508 27.219 1.00 95.56 99 ALA A N 1
ATOM 783 C CA . ALA A 1 99 ? -5.685 -11.580 27.090 1.00 95.56 99 ALA A CA 1
ATOM 784 C C . ALA A 1 99 ? -5.255 -12.265 25.781 1.00 95.56 99 ALA A C 1
ATOM 786 O O . ALA A 1 99 ? -4.498 -11.689 24.999 1.00 95.56 99 ALA A O 1
ATOM 787 N N . LEU A 1 100 ? -5.817 -13.438 25.469 1.00 96.31 100 LEU A N 1
ATOM 788 C CA . LEU A 1 100 ? -5.526 -14.152 24.220 1.00 96.31 100 LEU A CA 1
ATOM 789 C C . LEU A 1 100 ? -5.914 -13.338 22.977 1.00 96.31 100 LEU A C 1
ATOM 791 O O . LEU A 1 100 ? -5.179 -13.327 21.986 1.00 96.31 100 LEU A O 1
ATOM 795 N N . LYS A 1 101 ? -7.049 -12.627 23.017 1.00 96.00 101 LYS A N 1
ATOM 796 C CA . LYS A 1 101 ? -7.463 -11.708 21.943 1.00 96.00 101 LYS A CA 1
ATOM 797 C C . LYS A 1 101 ? -6.457 -10.573 21.765 1.00 96.00 101 LYS A C 1
ATOM 799 O O . LYS A 1 101 ? -6.113 -10.246 20.628 1.00 96.00 101 LYS A O 1
ATOM 804 N N . MET A 1 102 ? -5.976 -9.984 22.860 1.00 95.38 102 MET A N 1
ATOM 805 C CA . MET A 1 102 ? -4.956 -8.937 22.815 1.00 95.38 102 MET A CA 1
ATOM 806 C C . MET A 1 102 ? -3.641 -9.446 22.228 1.00 95.38 102 MET A C 1
ATOM 808 O O . MET A 1 102 ? -3.092 -8.808 21.332 1.00 95.38 102 MET A O 1
ATOM 812 N N . GLU A 1 103 ? -3.163 -10.610 22.661 1.00 96.56 103 GLU A N 1
ATOM 813 C CA . GLU A 1 103 ? -1.940 -11.220 22.134 1.00 96.56 103 GLU A CA 1
ATOM 814 C C . GLU A 1 103 ? -2.053 -11.563 20.646 1.00 96.56 103 GLU A C 1
ATOM 816 O O . GLU A 1 103 ? -1.129 -11.310 19.873 1.00 96.56 103 GLU A O 1
ATOM 821 N N . ALA A 1 104 ? -3.184 -12.133 20.220 1.00 95.94 104 ALA A N 1
ATOM 822 C CA . ALA A 1 104 ? -3.436 -12.424 18.812 1.00 95.94 104 ALA A CA 1
ATOM 823 C C . ALA A 1 104 ? -3.440 -11.139 17.973 1.00 95.94 104 ALA A C 1
ATOM 825 O O . ALA A 1 104 ? -2.827 -11.095 16.907 1.00 95.94 104 ALA A O 1
ATOM 826 N N . ARG A 1 105 ? -4.070 -10.071 18.477 1.00 97.19 105 ARG A N 1
ATOM 827 C CA . ARG A 1 105 ? -4.067 -8.756 17.827 1.00 97.19 105 ARG A CA 1
ATOM 828 C C . ARG A 1 105 ? -2.657 -8.178 17.718 1.00 97.19 105 ARG A C 1
ATOM 830 O O . ARG A 1 105 ? -2.298 -7.705 16.647 1.00 97.19 105 ARG A O 1
ATOM 837 N N . GLN A 1 106 ? -1.864 -8.239 18.786 1.00 96.56 106 GLN A N 1
ATOM 838 C CA . GLN A 1 106 ? -0.476 -7.762 18.788 1.00 96.56 106 GLN A CA 1
ATOM 839 C C . GLN A 1 106 ? 0.388 -8.530 17.783 1.00 96.56 106 GLN A C 1
ATOM 841 O O . GLN A 1 106 ? 1.113 -7.920 17.003 1.00 96.56 106 GLN A O 1
ATOM 846 N N . ARG A 1 107 ? 0.246 -9.860 17.717 1.00 97.50 107 ARG A N 1
ATOM 847 C CA . ARG A 1 107 ? 0.937 -10.682 16.711 1.00 97.50 107 ARG A CA 1
ATOM 848 C C . ARG A 1 107 ? 0.569 -10.292 15.281 1.00 97.50 107 ARG A C 1
ATOM 850 O O . ARG A 1 107 ? 1.447 -10.216 14.427 1.00 97.50 107 ARG A O 1
ATOM 857 N N . LEU A 1 108 ? -0.712 -10.037 15.017 1.00 97.19 108 LEU A N 1
ATOM 858 C CA . LEU A 1 108 ? -1.162 -9.598 13.696 1.00 97.19 108 LEU A CA 1
ATOM 859 C C . LEU A 1 108 ? -0.618 -8.210 13.340 1.00 97.19 108 LEU A C 1
ATOM 861 O O . LEU A 1 108 ? -0.156 -8.028 12.220 1.00 97.19 108 LEU A O 1
ATOM 865 N N . LEU A 1 109 ? -0.630 -7.260 14.280 1.00 97.31 109 LEU A N 1
ATOM 866 C CA . LEU A 1 109 ? -0.066 -5.924 14.066 1.00 97.31 109 LEU A CA 1
ATOM 867 C C . LEU A 1 109 ? 1.436 -5.987 13.772 1.00 97.31 109 LEU A C 1
ATOM 869 O O . LEU A 1 109 ? 1.864 -5.432 12.766 1.00 97.31 109 LEU A O 1
ATOM 873 N N . GLY A 1 110 ? 2.202 -6.748 14.558 1.00 97.88 110 GLY A N 1
ATOM 874 C CA . GLY A 1 110 ? 3.630 -6.946 14.299 1.00 97.88 110 GLY A CA 1
ATOM 875 C C . GLY A 1 110 ? 3.898 -7.599 12.938 1.00 97.88 110 GLY A C 1
ATOM 876 O O . GLY A 1 110 ? 4.800 -7.184 12.219 1.00 97.88 110 GLY A O 1
ATOM 877 N N . SER A 1 111 ? 3.070 -8.568 12.527 1.00 98.00 111 SER A N 1
ATOM 878 C CA . SER A 1 111 ? 3.186 -9.168 11.192 1.00 98.00 111 SER A CA 1
ATOM 879 C C . SER A 1 111 ? 2.893 -8.161 10.076 1.00 98.00 111 SER A C 1
ATOM 881 O O . SER A 1 111 ? 3.575 -8.165 9.055 1.00 98.00 111 SER A O 1
ATOM 883 N N . ILE A 1 112 ? 1.905 -7.282 10.258 1.00 97.69 112 ILE A N 1
ATOM 884 C CA . ILE A 1 112 ? 1.592 -6.217 9.299 1.00 97.69 112 ILE A CA 1
ATOM 885 C C . ILE A 1 112 ? 2.761 -5.231 9.188 1.00 97.69 112 ILE A C 1
ATOM 887 O O . ILE A 1 112 ? 3.164 -4.903 8.073 1.00 97.69 112 ILE A O 1
ATOM 891 N N . GLU A 1 113 ? 3.327 -4.796 10.314 1.00 98.06 113 GLU A N 1
ATOM 892 C CA . GLU A 1 113 ? 4.492 -3.903 10.352 1.00 98.06 113 GLU A CA 1
ATOM 893 C C . GLU A 1 113 ? 5.697 -4.516 9.629 1.00 98.06 113 GLU A C 1
ATOM 895 O O . GLU A 1 113 ? 6.275 -3.875 8.753 1.00 98.06 113 GLU A O 1
ATOM 900 N N . GLU A 1 114 ? 6.004 -5.789 9.890 1.00 98.12 114 GLU A N 1
ATOM 901 C CA . GLU A 1 114 ? 7.072 -6.519 9.196 1.00 98.12 114 GLU A CA 1
ATOM 902 C C . GLU A 1 114 ? 6.849 -6.551 7.674 1.00 98.12 114 GLU A C 1
ATOM 904 O O . GLU A 1 114 ? 7.782 -6.365 6.888 1.00 98.12 114 GLU A O 1
ATOM 909 N N . LYS A 1 115 ? 5.604 -6.763 7.225 1.00 97.94 115 LYS A N 1
ATOM 910 C CA . LYS A 1 115 ? 5.277 -6.745 5.791 1.00 97.94 115 LYS A CA 1
ATOM 911 C C . LYS A 1 115 ? 5.419 -5.354 5.181 1.00 97.94 115 LYS A C 1
ATOM 913 O O . LYS A 1 115 ? 5.859 -5.266 4.036 1.00 97.94 115 LYS A O 1
ATOM 918 N N . TYR A 1 116 ? 5.057 -4.296 5.904 1.00 98.19 116 TYR A N 1
ATOM 919 C CA . TYR A 1 116 ? 5.236 -2.926 5.427 1.00 98.19 116 TYR A CA 1
ATOM 920 C C . TYR A 1 116 ? 6.709 -2.544 5.309 1.00 98.19 116 TYR A C 1
ATOM 922 O O . TYR A 1 116 ? 7.074 -1.943 4.300 1.00 98.19 116 TYR A O 1
ATOM 930 N N . GLU A 1 117 ? 7.550 -2.936 6.268 1.00 98.12 117 GLU A N 1
ATOM 931 C CA . GLU A 1 117 ? 8.994 -2.704 6.166 1.00 98.12 117 GLU A CA 1
ATOM 932 C C . GLU A 1 117 ? 9.598 -3.475 4.995 1.00 98.12 117 GLU A C 1
ATOM 934 O O . GLU A 1 117 ? 10.221 -2.882 4.121 1.00 98.12 117 GLU A O 1
ATOM 939 N N . ARG A 1 118 ? 9.279 -4.764 4.849 1.00 98.00 118 ARG A N 1
ATOM 940 C CA . ARG A 1 118 ? 9.772 -5.541 3.703 1.00 98.00 118 ARG A CA 1
ATOM 941 C C . ARG A 1 118 ? 9.319 -4.981 2.350 1.00 98.00 118 ARG A C 1
ATOM 943 O O . ARG A 1 118 ? 10.038 -5.088 1.360 1.00 98.00 118 ARG A O 1
ATOM 950 N N . LEU A 1 119 ? 8.112 -4.418 2.281 1.00 97.62 119 LEU A N 1
ATOM 951 C CA . LEU A 1 119 ? 7.616 -3.750 1.077 1.00 97.62 119 LEU A CA 1
ATOM 952 C C . LEU A 1 119 ? 8.382 -2.453 0.791 1.00 97.62 119 LEU A C 1
ATOM 954 O O . LEU A 1 119 ? 8.572 -2.117 -0.377 1.00 97.62 119 LEU A O 1
ATOM 958 N N . ARG A 1 120 ? 8.774 -1.716 1.834 1.00 97.75 120 ARG A N 1
ATOM 959 C CA . ARG A 1 120 ? 9.598 -0.511 1.718 1.00 97.75 120 ARG A CA 1
ATOM 960 C C . ARG A 1 120 ? 10.969 -0.871 1.147 1.00 97.75 120 ARG A C 1
ATOM 962 O O . ARG A 1 120 ? 11.324 -0.319 0.112 1.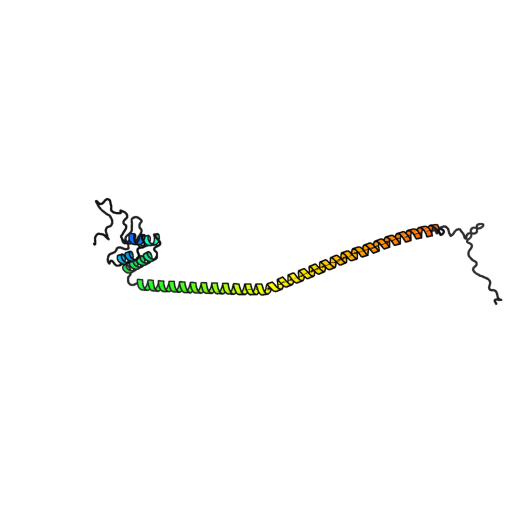00 97.75 120 ARG A O 1
ATOM 969 N N . ASP A 1 121 ? 11.643 -1.853 1.742 1.00 97.81 121 ASP A N 1
ATOM 970 C CA . ASP A 1 121 ? 12.971 -2.309 1.313 1.00 97.81 121 ASP A CA 1
ATOM 971 C C . ASP A 1 121 ? 12.966 -2.757 -0.155 1.00 97.81 121 ASP A C 1
ATOM 973 O O . ASP A 1 121 ? 13.805 -2.337 -0.944 1.00 97.81 121 ASP A O 1
ATOM 977 N N . LEU A 1 122 ? 11.966 -3.551 -0.558 1.00 97.38 122 LEU A N 1
ATOM 978 C CA . LEU A 1 122 ? 11.864 -4.043 -1.936 1.00 97.38 122 LEU A CA 1
ATOM 979 C C . LEU A 1 122 ? 11.627 -2.915 -2.952 1.00 97.38 122 LEU A C 1
ATOM 981 O O . LEU A 1 122 ? 12.073 -3.002 -4.094 1.00 97.38 122 LEU A O 1
ATOM 985 N N . LYS A 1 123 ? 10.891 -1.865 -2.567 1.00 96.94 123 LYS A N 1
ATOM 986 C CA . LYS A 1 123 ? 10.685 -0.698 -3.434 1.00 96.94 123 LYS A CA 1
ATOM 987 C C . LYS A 1 123 ? 11.976 0.084 -3.623 1.00 96.94 123 LYS A C 1
ATOM 989 O O . LYS A 1 123 ? 12.243 0.492 -4.746 1.00 96.94 123 LYS A O 1
ATOM 994 N N . GLU A 1 124 ? 12.740 0.268 -2.551 1.00 97.12 124 GLU A N 1
ATOM 995 C CA . GLU A 1 124 ? 14.034 0.946 -2.597 1.00 97.12 124 GLU A CA 1
ATOM 996 C C . GLU A 1 124 ? 15.034 0.148 -3.443 1.00 97.12 124 GLU A C 1
ATOM 998 O O . GLU A 1 124 ? 15.635 0.702 -4.357 1.00 97.12 124 GLU A O 1
ATOM 1003 N N . GLU A 1 125 ? 15.127 -1.170 -3.239 1.00 96.62 125 GLU A N 1
ATOM 1004 C CA . GLU A 1 125 ? 15.951 -2.061 -4.068 1.00 96.62 125 GLU A CA 1
ATOM 1005 C C . GLU A 1 125 ? 15.577 -1.931 -5.552 1.00 96.62 125 GLU A C 1
ATOM 1007 O O . GLU A 1 125 ? 16.423 -1.610 -6.386 1.00 96.62 125 GLU A O 1
ATOM 1012 N N . HIS A 1 126 ? 14.290 -2.058 -5.877 1.00 95.81 126 HIS A N 1
ATOM 1013 C CA . HIS A 1 126 ? 13.791 -1.920 -7.244 1.00 95.81 126 HIS A CA 1
ATOM 1014 C C . HIS A 1 126 ? 14.083 -0.542 -7.857 1.00 95.81 126 HIS A C 1
ATOM 1016 O O . HIS A 1 126 ? 14.436 -0.457 -9.031 1.00 95.81 126 HIS A O 1
ATOM 1022 N N . GLU A 1 127 ? 13.949 0.539 -7.090 1.00 95.38 127 GLU A N 1
ATOM 1023 C CA . GLU A 1 127 ? 14.288 1.892 -7.538 1.00 95.38 127 GLU A CA 1
ATOM 1024 C C . GLU A 1 127 ? 15.783 2.001 -7.865 1.00 95.38 127 GLU A C 1
ATOM 1026 O O . GLU A 1 127 ? 16.137 2.418 -8.970 1.00 95.38 127 GLU A O 1
ATOM 1031 N N . THR A 1 128 ? 16.652 1.511 -6.975 1.00 95.81 128 THR A N 1
ATOM 1032 C CA . THR A 1 128 ? 18.109 1.530 -7.186 1.00 95.81 128 THR A CA 1
ATOM 1033 C C . THR A 1 128 ? 18.573 0.656 -8.352 1.00 95.81 128 THR A C 1
ATOM 1035 O O . THR A 1 128 ? 19.564 0.989 -9.004 1.00 95.81 128 THR A O 1
ATOM 1038 N N . GLU A 1 129 ? 17.870 -0.440 -8.652 1.00 96.06 129 GLU A N 1
ATOM 1039 C CA . GLU A 1 129 ? 18.173 -1.302 -9.797 1.00 96.06 129 GLU A CA 1
ATOM 1040 C C . GLU A 1 129 ? 17.656 -0.725 -11.121 1.00 96.06 129 GLU A C 1
ATOM 1042 O O . GLU A 1 129 ? 18.327 -0.833 -12.152 1.00 96.06 129 GLU A O 1
ATOM 1047 N N . ILE A 1 130 ? 16.475 -0.100 -11.122 1.00 95.94 130 ILE A N 1
ATOM 1048 C CA . ILE A 1 130 ? 15.841 0.400 -12.347 1.00 95.94 130 ILE A CA 1
ATOM 1049 C C . ILE A 1 130 ? 16.394 1.746 -12.787 1.00 95.94 130 ILE A C 1
ATOM 1051 O O . ILE A 1 130 ? 16.601 1.945 -13.985 1.00 95.94 130 ILE A O 1
ATOM 1055 N N . GLU A 1 131 ? 16.643 2.671 -11.867 1.00 95.56 131 GLU A N 1
ATOM 1056 C CA . GLU A 1 131 ? 17.112 4.014 -12.205 1.00 95.56 131 GLU A CA 1
ATOM 1057 C C . GLU A 1 131 ? 18.364 4.036 -13.111 1.00 95.56 131 GLU A C 1
ATOM 1059 O O . GLU A 1 131 ? 18.334 4.716 -14.145 1.00 95.56 131 GLU A O 1
ATOM 1064 N N . PRO A 1 132 ? 19.433 3.249 -12.862 1.00 96.44 132 PRO A N 1
ATOM 1065 C CA . PRO A 1 132 ? 20.578 3.210 -13.772 1.00 96.44 132 PRO A CA 1
ATOM 1066 C C . PRO A 1 132 ? 20.228 2.622 -15.144 1.00 96.44 132 PRO A C 1
ATOM 1068 O O . PRO A 1 132 ? 20.806 3.038 -16.150 1.00 96.44 132 PRO A O 1
ATOM 1071 N N . LEU A 1 133 ? 19.283 1.677 -15.216 1.00 97.12 133 LEU A N 1
ATOM 1072 C CA . LEU A 1 133 ? 18.825 1.111 -16.485 1.00 97.12 133 LEU A CA 1
ATOM 1073 C C . LEU A 1 133 ? 18.049 2.144 -17.304 1.00 97.12 133 LEU A C 1
ATOM 1075 O O . LEU A 1 133 ? 18.274 2.239 -18.510 1.00 97.12 133 LEU A O 1
ATOM 1079 N N . VAL A 1 134 ? 17.196 2.948 -16.664 1.00 96.81 134 VAL A N 1
ATOM 1080 C CA . VAL A 1 134 ? 16.476 4.055 -17.314 1.00 96.81 134 VAL A CA 1
ATOM 1081 C C . VAL A 1 134 ? 17.471 5.058 -17.896 1.00 96.81 134 VAL A C 1
ATOM 1083 O O . VAL A 1 134 ? 17.439 5.326 -19.096 1.00 96.81 134 VAL A O 1
ATOM 1086 N N . LEU A 1 135 ? 18.439 5.511 -17.094 1.00 96.62 135 LEU A N 1
ATOM 1087 C CA . LEU A 1 135 ? 19.488 6.426 -17.558 1.00 96.62 135 LEU A CA 1
ATOM 1088 C C . LEU A 1 135 ? 20.320 5.831 -18.706 1.00 96.62 135 LEU A C 1
ATOM 1090 O O . LEU A 1 135 ? 20.719 6.538 -19.638 1.00 96.62 135 LEU A O 1
ATOM 1094 N N . HIS A 1 136 ? 20.593 4.525 -18.660 1.00 97.81 136 HIS A N 1
ATOM 1095 C CA . HIS A 1 136 ? 21.310 3.842 -19.730 1.00 97.81 136 HIS A CA 1
ATOM 1096 C C . HIS A 1 136 ? 20.499 3.802 -21.031 1.00 97.81 136 HIS A C 1
ATOM 1098 O O . HIS A 1 136 ? 21.049 4.079 -22.101 1.00 97.81 136 HIS A O 1
ATOM 1104 N N . ILE A 1 137 ? 19.202 3.499 -20.944 1.00 97.88 137 ILE A N 1
ATOM 1105 C CA . ILE A 1 137 ? 18.282 3.508 -22.087 1.00 97.88 137 ILE A CA 1
ATOM 1106 C C . ILE A 1 137 ? 18.237 4.905 -22.714 1.00 97.88 137 ILE A C 1
ATOM 1108 O O . ILE A 1 137 ? 18.413 5.016 -23.928 1.00 97.88 137 ILE A O 1
ATOM 1112 N N . ASP A 1 138 ? 18.109 5.959 -21.910 1.00 98.00 138 ASP A N 1
ATOM 1113 C CA . ASP A 1 138 ? 18.074 7.344 -22.396 1.00 98.00 138 ASP A CA 1
ATOM 1114 C C . ASP A 1 138 ? 19.384 7.730 -23.105 1.00 98.00 138 ASP A C 1
ATOM 1116 O O . ASP A 1 138 ? 19.382 8.321 -24.191 1.00 98.00 138 ASP A O 1
ATOM 1120 N N . SER A 1 139 ? 20.533 7.322 -22.552 1.00 98.06 139 SER A N 1
ATOM 1121 C CA . SER A 1 139 ? 21.836 7.528 -23.196 1.00 98.06 139 SER A CA 1
ATOM 1122 C C . SER A 1 139 ? 21.930 6.823 -24.554 1.00 98.06 139 SER A C 1
ATOM 1124 O O . SER A 1 139 ? 22.452 7.388 -25.521 1.00 98.06 139 SER A O 1
ATOM 1126 N N . LEU A 1 140 ? 21.433 5.587 -24.649 1.00 98.19 140 LEU A N 1
ATOM 1127 C CA . LEU A 1 140 ? 21.416 4.833 -25.903 1.00 98.19 140 LEU A CA 1
ATOM 1128 C C . LEU A 1 140 ? 20.475 5.462 -26.935 1.00 98.19 140 LEU A C 1
ATOM 1130 O O . LEU A 1 140 ? 20.839 5.530 -28.111 1.00 98.19 140 LEU A O 1
ATOM 1134 N N . GLN A 1 141 ? 19.311 5.958 -26.513 1.00 98.25 141 GLN A N 1
ATOM 1135 C CA . GLN A 1 141 ? 18.383 6.679 -27.384 1.00 98.25 141 GLN A CA 1
ATOM 1136 C C . GLN A 1 141 ? 19.028 7.943 -27.961 1.00 98.25 141 GLN A C 1
ATOM 1138 O O . GLN A 1 141 ? 19.006 8.131 -29.177 1.00 98.25 141 GLN A O 1
ATOM 1143 N N . SER A 1 142 ? 19.705 8.747 -27.135 1.00 97.94 142 SER A N 1
ATOM 1144 C CA . SER A 1 142 ? 20.407 9.948 -27.606 1.00 97.94 142 SER A CA 1
ATOM 1145 C C . SER A 1 142 ? 21.503 9.620 -28.631 1.00 97.94 142 SER A C 1
ATOM 1147 O O . SER A 1 142 ? 21.568 10.228 -29.702 1.00 97.94 142 SER A O 1
ATOM 1149 N N . LYS A 1 143 ? 22.312 8.581 -28.375 1.00 98.31 143 LYS A N 1
ATOM 1150 C CA . LYS A 1 143 ? 23.327 8.106 -29.337 1.00 98.31 143 LYS A CA 1
ATOM 1151 C C . LYS A 1 143 ? 22.702 7.642 -30.651 1.00 98.31 143 LYS A C 1
ATOM 1153 O O . LYS A 1 143 ? 23.257 7.888 -31.724 1.00 98.31 143 LYS A O 1
ATOM 1158 N N . LEU A 1 144 ? 21.560 6.959 -30.583 1.00 98.06 144 LEU A N 1
ATOM 1159 C CA . LEU A 1 144 ? 20.833 6.515 -31.767 1.00 98.06 144 LEU A CA 1
ATOM 1160 C C . LEU A 1 144 ? 20.321 7.708 -32.584 1.00 98.06 144 LEU A C 1
ATOM 1162 O O . LEU A 1 144 ? 20.465 7.711 -33.806 1.00 98.06 144 LEU A O 1
ATOM 1166 N N . GLU A 1 145 ? 19.772 8.733 -31.936 1.00 98.19 145 GLU A N 1
ATOM 1167 C CA . GLU A 1 145 ? 19.319 9.957 -32.603 1.00 98.19 145 GLU A CA 1
ATOM 1168 C C . GLU A 1 145 ? 20.466 10.685 -33.314 1.00 98.19 145 GLU A C 1
ATOM 1170 O O . GLU A 1 145 ? 20.334 11.069 -34.481 1.00 98.19 145 GLU A O 1
ATOM 1175 N N . GLU A 1 146 ? 21.625 10.811 -32.665 1.00 98.00 146 GLU A N 1
ATOM 1176 C CA . GLU A 1 146 ? 22.827 11.384 -33.278 1.00 98.00 146 GLU A CA 1
ATOM 1177 C C . GLU A 1 146 ? 23.305 10.562 -34.484 1.00 98.00 146 GLU A C 1
ATOM 1179 O O . GLU A 1 146 ? 23.606 11.115 -35.551 1.00 98.00 146 GLU A O 1
ATOM 1184 N N . ALA A 1 147 ? 23.316 9.232 -34.367 1.00 98.00 147 ALA A N 1
ATOM 1185 C CA . ALA A 1 147 ? 23.656 8.331 -35.466 1.00 98.00 147 ALA A CA 1
ATOM 1186 C C . ALA A 1 147 ? 22.667 8.456 -36.642 1.00 98.00 147 ALA A C 1
ATOM 1188 O O . ALA A 1 147 ? 23.062 8.468 -37.810 1.00 98.00 147 ALA A O 1
ATOM 1189 N N . ILE A 1 148 ? 21.371 8.608 -36.365 1.00 98.12 148 ILE A N 1
ATOM 1190 C CA . ILE A 1 148 ? 20.352 8.829 -37.398 1.00 98.12 148 ILE A CA 1
ATOM 1191 C C . ILE A 1 148 ? 20.557 10.188 -38.075 1.00 98.12 148 ILE A C 1
ATOM 1193 O O . ILE A 1 148 ? 20.496 10.273 -39.305 1.00 98.12 148 ILE A O 1
ATOM 1197 N N . LYS A 1 149 ? 20.846 11.245 -37.309 1.00 98.12 149 LYS A N 1
ATOM 1198 C CA . LYS A 1 149 ? 21.093 12.595 -37.836 1.00 98.12 149 LYS A CA 1
ATOM 1199 C C . LYS A 1 149 ? 22.330 12.639 -38.734 1.00 98.12 149 LYS A C 1
ATOM 1201 O O . LYS A 1 149 ? 22.278 13.210 -39.826 1.00 98.12 149 LYS A O 1
ATOM 1206 N N . THR A 1 150 ? 23.422 12.009 -38.308 1.00 97.81 150 THR A N 1
ATOM 1207 C CA . THR A 1 150 ? 24.655 11.896 -39.106 1.00 97.81 150 THR A CA 1
ATOM 1208 C C . THR A 1 150 ? 24.431 11.070 -40.371 1.00 97.81 150 THR A C 1
ATOM 1210 O O . THR A 1 150 ? 24.827 11.490 -41.458 1.00 97.81 150 THR A O 1
ATOM 1213 N N . ARG A 1 151 ? 23.700 9.952 -40.286 1.00 98.00 151 ARG A N 1
ATOM 1214 C CA . ARG A 1 151 ? 23.298 9.176 -41.468 1.00 98.00 151 ARG A CA 1
ATOM 1215 C C . ARG A 1 151 ? 22.481 10.020 -42.447 1.00 98.00 151 ARG A C 1
ATOM 1217 O O . ARG A 1 151 ? 22.739 9.988 -43.647 1.00 98.00 151 ARG A O 1
ATOM 1224 N N . MET A 1 152 ? 21.511 10.789 -41.955 1.00 97.69 152 MET A N 1
ATOM 1225 C CA . MET A 1 152 ? 20.644 11.613 -42.801 1.00 97.69 152 MET A CA 1
ATOM 1226 C C . MET A 1 152 ? 21.427 12.712 -43.534 1.00 97.69 152 MET A C 1
ATOM 1228 O O . MET A 1 152 ? 21.181 12.973 -44.717 1.00 97.69 152 MET A O 1
ATOM 1232 N N . SER A 1 153 ? 22.405 13.333 -42.867 1.00 97.69 153 SER A N 1
ATOM 1233 C CA . SER A 1 153 ? 23.260 14.349 -43.490 1.00 97.69 153 SER A CA 1
ATOM 1234 C C . SER A 1 153 ? 24.158 13.750 -44.579 1.00 97.69 153 SER A C 1
ATOM 1236 O O . SER A 1 153 ? 24.258 14.327 -45.667 1.00 97.69 153 SER A O 1
ATOM 1238 N N . LEU A 1 154 ? 24.731 12.564 -44.338 1.00 97.88 154 LEU A N 1
ATOM 1239 C CA . LEU A 1 154 ? 25.522 11.821 -45.321 1.00 97.88 154 LEU A CA 1
ATOM 1240 C C . LEU A 1 154 ? 24.688 11.410 -46.533 1.00 97.88 154 LEU A C 1
ATOM 1242 O O . LEU A 1 154 ? 25.103 11.664 -47.659 1.00 97.88 154 LEU A O 1
ATOM 1246 N N . ILE A 1 155 ? 23.484 10.868 -46.326 1.00 97.88 155 ILE A N 1
ATOM 1247 C CA . ILE A 1 155 ? 22.561 10.543 -47.425 1.00 97.88 155 ILE A CA 1
ATOM 1248 C C . ILE A 1 155 ? 22.278 11.796 -48.255 1.00 97.88 155 ILE A C 1
ATOM 1250 O O . ILE A 1 155 ? 22.405 11.776 -49.476 1.00 97.88 155 ILE A O 1
ATOM 1254 N N . THR A 1 156 ? 21.967 12.919 -47.605 1.00 97.12 156 THR A N 1
ATOM 1255 C CA . THR A 1 156 ? 21.687 14.183 -48.302 1.00 97.12 156 THR A CA 1
ATOM 1256 C C . THR A 1 156 ? 22.895 14.682 -49.102 1.00 97.12 156 THR A C 1
ATOM 1258 O O . THR A 1 156 ? 22.736 15.299 -50.158 1.00 97.12 156 THR A O 1
ATOM 1261 N N . LYS A 1 157 ? 24.117 14.457 -48.607 1.00 98.00 157 LYS A N 1
ATOM 1262 C CA . LYS A 1 157 ? 25.358 14.782 -49.318 1.00 98.00 157 LYS A CA 1
ATOM 1263 C C . LYS A 1 157 ? 25.561 13.857 -50.521 1.00 98.00 157 LYS A C 1
ATOM 1265 O O . LYS A 1 157 ? 25.685 14.353 -51.635 1.00 98.00 157 LYS A O 1
ATOM 1270 N N . HIS A 1 158 ? 25.499 12.544 -50.322 1.00 97.88 158 HIS A N 1
ATOM 1271 C CA . HIS A 1 158 ? 25.708 11.564 -51.387 1.00 97.88 158 HIS A CA 1
ATOM 1272 C C . HIS A 1 158 ? 24.653 11.654 -52.489 1.00 97.88 158 HIS A C 1
ATOM 1274 O O . HIS A 1 158 ? 24.995 11.592 -53.663 1.00 97.88 158 HIS A O 1
ATOM 1280 N N . VAL A 1 159 ? 23.384 11.903 -52.150 1.00 97.94 159 VAL A N 1
ATOM 1281 C CA . VAL A 1 159 ? 22.331 12.133 -53.154 1.00 97.94 159 VAL A CA 1
ATOM 1282 C C . VAL A 1 159 ? 22.651 13.352 -54.027 1.00 97.94 159 VAL A C 1
ATOM 1284 O O . VAL A 1 159 ? 22.389 13.327 -55.228 1.00 97.94 159 VAL A O 1
ATOM 1287 N N . ARG A 1 160 ? 23.233 14.419 -53.460 1.00 97.44 160 ARG A N 1
ATOM 1288 C CA . ARG A 1 160 ? 23.672 15.591 -54.237 1.00 97.44 160 ARG A CA 1
ATOM 1289 C C . ARG A 1 160 ? 24.867 15.268 -55.135 1.00 97.44 160 ARG A C 1
ATOM 1291 O O . ARG A 1 160 ? 24.857 15.666 -56.294 1.00 97.44 160 ARG A O 1
ATOM 1298 N N . GLU A 1 161 ? 25.853 14.538 -54.621 1.00 97.81 161 GLU A N 1
ATOM 1299 C CA . GLU A 1 161 ? 27.035 14.112 -55.386 1.00 97.81 161 GLU A CA 1
ATOM 1300 C C . GLU A 1 161 ? 26.648 13.222 -56.574 1.00 97.81 161 GLU A C 1
ATOM 1302 O O . GLU A 1 161 ? 27.059 13.493 -57.701 1.00 97.81 161 GLU A O 1
ATOM 1307 N N . VAL A 1 162 ? 25.791 12.221 -56.348 1.00 98.12 162 VAL A N 1
ATOM 1308 C CA . VAL A 1 162 ? 25.282 11.331 -57.402 1.00 98.12 162 VAL A CA 1
ATOM 1309 C C . VAL A 1 162 ? 24.553 12.132 -58.479 1.00 98.12 162 VAL A C 1
ATOM 1311 O O . VAL A 1 162 ? 24.863 11.976 -59.657 1.00 98.12 162 VAL A O 1
ATOM 1314 N N . LYS A 1 163 ? 23.653 13.049 -58.096 1.00 98.00 163 LYS A N 1
ATOM 1315 C CA . LYS A 1 163 ? 22.951 13.916 -59.059 1.00 98.00 163 LYS A CA 1
ATOM 1316 C C . LYS A 1 163 ? 23.910 14.759 -59.901 1.00 98.00 163 LYS A C 1
ATOM 1318 O O . LYS A 1 163 ? 23.696 14.881 -61.105 1.00 98.00 163 LYS A O 1
ATOM 1323 N N . GLY A 1 164 ? 24.961 15.308 -59.289 1.00 97.75 164 GLY A N 1
ATOM 1324 C CA . GLY A 1 164 ? 25.992 16.064 -60.003 1.00 97.75 164 GLY A CA 1
ATOM 1325 C C . GLY A 1 164 ? 26.710 15.209 -61.050 1.00 97.75 164 GLY A C 1
ATOM 1326 O O . GLY A 1 164 ? 26.768 15.582 -62.220 1.00 97.75 164 GLY A O 1
ATOM 1327 N N . ILE A 1 165 ? 27.162 14.013 -60.664 1.00 97.69 165 ILE A N 1
ATOM 1328 C CA . ILE A 1 165 ? 27.822 13.074 -61.584 1.00 97.69 165 ILE A CA 1
ATOM 1329 C C . ILE A 1 165 ? 26.874 12.649 -62.715 1.00 97.69 165 ILE A C 1
ATOM 1331 O O . ILE A 1 165 ? 27.272 12.609 -63.879 1.00 97.69 165 ILE A O 1
ATOM 1335 N N . GLU A 1 166 ? 25.606 12.363 -62.417 1.00 98.06 166 GLU A N 1
ATOM 1336 C CA . GLU A 1 166 ? 24.607 12.025 -63.435 1.00 98.06 166 GLU A CA 1
ATOM 1337 C C . GLU A 1 166 ? 24.388 13.158 -64.451 1.00 98.06 166 GLU A C 1
ATOM 1339 O O . GLU A 1 166 ? 24.182 12.897 -65.642 1.00 98.06 166 GLU A O 1
ATOM 1344 N N . GLU A 1 167 ? 24.407 14.414 -64.003 1.00 98.00 167 GLU A N 1
ATOM 1345 C CA . GLU A 1 167 ? 24.314 15.594 -64.867 1.00 98.00 167 GLU A CA 1
ATOM 1346 C C . GLU A 1 167 ? 25.551 15.761 -65.751 1.00 98.00 167 GLU A C 1
ATOM 1348 O O . GLU A 1 167 ? 25.415 16.045 -66.947 1.00 98.00 167 GLU A O 1
ATOM 1353 N N . ASP A 1 168 ? 26.740 15.521 -65.202 1.00 97.88 168 ASP A N 1
ATOM 1354 C CA . ASP A 1 168 ? 27.992 15.550 -65.953 1.00 97.88 168 ASP A CA 1
ATOM 1355 C C . ASP A 1 168 ? 28.045 14.440 -67.004 1.00 97.88 168 ASP A C 1
ATOM 1357 O O . ASP A 1 168 ? 28.345 14.717 -68.168 1.00 97.88 168 ASP A O 1
ATOM 1361 N N . ILE A 1 169 ? 27.640 13.212 -66.656 1.00 97.75 169 ILE A N 1
ATOM 1362 C CA . ILE A 1 169 ? 27.485 12.108 -67.615 1.00 97.75 169 ILE A CA 1
ATOM 1363 C C . ILE A 1 169 ? 26.517 12.516 -68.731 1.00 97.75 169 ILE A C 1
ATOM 1365 O O . ILE A 1 169 ? 26.823 12.337 -69.911 1.00 97.75 169 ILE A O 1
ATOM 1369 N N . ARG A 1 170 ? 25.361 13.108 -68.391 1.00 97.38 170 ARG A N 1
ATOM 1370 C CA . ARG A 1 170 ? 24.395 13.609 -69.384 1.00 97.38 170 ARG A CA 1
ATOM 1371 C C . ARG A 1 170 ? 25.012 14.672 -70.296 1.00 97.38 170 ARG A C 1
ATOM 1373 O O . ARG A 1 170 ? 24.742 14.666 -71.496 1.00 97.38 170 ARG A O 1
ATOM 1380 N N . ARG A 1 171 ? 25.833 15.581 -69.763 1.00 97.12 171 ARG A N 1
ATOM 1381 C CA . ARG A 1 171 ? 26.516 16.628 -70.539 1.00 97.12 171 ARG A CA 1
ATOM 1382 C C . ARG A 1 171 ? 27.579 16.042 -71.470 1.00 97.12 171 ARG A C 1
ATOM 1384 O O . ARG A 1 171 ? 27.644 16.450 -72.627 1.00 97.12 171 ARG A O 1
ATOM 1391 N N . ILE A 1 172 ? 28.387 15.101 -70.982 1.00 96.50 172 ILE A N 1
ATOM 1392 C CA . ILE A 1 172 ? 29.431 14.425 -71.762 1.00 96.50 172 ILE A CA 1
ATOM 1393 C C . ILE A 1 172 ? 28.801 13.616 -72.897 1.00 96.50 172 ILE A C 1
ATOM 1395 O O . ILE A 1 172 ? 29.237 13.762 -74.034 1.00 96.50 172 ILE A O 1
ATOM 1399 N N . LYS A 1 173 ? 27.725 12.862 -72.632 1.00 96.25 173 LYS A N 1
ATOM 1400 C CA . LYS A 1 173 ? 26.980 12.131 -73.671 1.00 96.25 173 LYS A CA 1
ATOM 1401 C C . LYS A 1 173 ? 26.498 13.049 -74.795 1.00 96.25 173 LYS A C 1
ATOM 1403 O O . LYS A 1 173 ? 26.784 12.777 -75.949 1.00 96.25 173 LYS A O 1
ATOM 1408 N N . ARG A 1 174 ? 25.889 14.200 -74.474 1.00 95.19 174 ARG A N 1
ATOM 1409 C CA . ARG A 1 174 ? 25.474 15.178 -75.504 1.00 95.19 174 ARG A CA 1
ATOM 1410 C C . ARG A 1 174 ? 26.645 15.703 -76.338 1.00 95.19 174 ARG A C 1
ATOM 1412 O O . ARG A 1 174 ? 26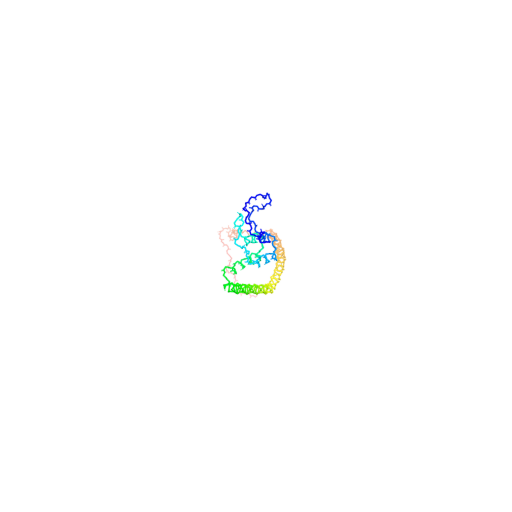.481 15.947 -77.529 1.00 95.19 174 ARG A O 1
ATOM 1419 N N . LYS A 1 175 ? 27.809 15.931 -75.715 1.00 94.94 175 LYS A N 1
ATOM 1420 C CA . LYS A 1 175 ? 29.020 16.354 -76.437 1.00 94.94 175 LYS A CA 1
ATOM 1421 C C . LYS A 1 175 ? 29.512 15.248 -77.368 1.00 94.94 175 LYS A C 1
ATOM 1423 O O . LYS A 1 175 ? 29.830 15.553 -78.513 1.00 94.94 175 LYS A O 1
ATOM 1428 N N . LEU A 1 176 ? 29.528 14.003 -76.897 1.00 93.50 176 LEU A N 1
ATOM 1429 C CA . LEU A 1 176 ? 29.877 12.840 -77.710 1.00 93.50 176 LEU A CA 1
ATOM 1430 C C . LEU A 1 176 ? 28.927 12.713 -78.909 1.00 93.50 176 LEU A C 1
ATOM 1432 O O . LEU A 1 176 ? 29.395 12.756 -80.038 1.00 93.50 176 LEU A O 1
ATOM 1436 N N . ASP A 1 177 ? 27.609 12.761 -78.682 1.00 93.19 177 ASP A N 1
ATOM 1437 C CA . ASP A 1 177 ? 26.599 12.730 -79.751 1.00 93.19 177 ASP A CA 1
ATOM 1438 C C . ASP A 1 177 ? 26.806 13.852 -80.781 1.00 93.19 177 ASP A C 1
ATOM 1440 O O . ASP A 1 177 ? 26.557 13.676 -81.972 1.00 93.19 177 ASP A O 1
ATOM 1444 N N . SER A 1 178 ? 27.222 15.045 -80.336 1.00 90.25 178 SER A N 1
ATOM 1445 C CA . SER A 1 178 ? 27.522 16.152 -81.248 1.00 90.25 178 SER A CA 1
ATOM 1446 C C . SER A 1 178 ? 28.775 15.882 -82.078 1.00 90.25 178 SER A C 1
ATOM 1448 O O . SER A 1 178 ? 28.762 16.129 -83.281 1.00 90.25 178 SER A O 1
ATOM 1450 N N . PHE A 1 179 ? 29.828 15.341 -81.461 1.00 90.25 179 PHE A N 1
ATOM 1451 C CA . PHE A 1 179 ? 31.072 14.994 -82.138 1.00 90.25 179 PHE A CA 1
ATOM 1452 C C . PHE A 1 179 ? 30.846 13.885 -83.169 1.00 90.25 179 PHE A C 1
ATOM 1454 O O . PHE A 1 179 ? 31.265 14.037 -84.312 1.00 90.25 179 PHE A O 1
ATOM 1461 N N . ASP A 1 180 ? 30.096 12.842 -82.811 1.00 88.06 180 ASP A N 1
ATOM 1462 C CA . ASP A 1 180 ? 29.760 11.730 -83.703 1.00 88.06 180 ASP A CA 1
ATOM 1463 C C . ASP A 1 180 ? 28.959 12.199 -84.929 1.00 88.06 180 ASP A C 1
ATOM 1465 O O . ASP A 1 180 ? 29.194 11.732 -86.045 1.00 88.06 180 ASP A O 1
ATOM 1469 N N . ARG A 1 181 ? 28.070 13.194 -84.773 1.00 76.75 181 ARG A N 1
ATOM 1470 C CA . ARG A 1 181 ? 27.382 13.840 -85.911 1.00 76.75 181 ARG A CA 1
ATOM 1471 C C . ARG A 1 181 ? 28.344 14.597 -86.827 1.00 76.75 181 ARG A C 1
ATOM 1473 O O . ARG A 1 181 ? 28.185 14.541 -88.042 1.00 76.75 181 ARG A O 1
ATOM 1480 N N . TYR A 1 182 ? 29.332 15.302 -86.274 1.00 72.44 182 TYR A N 1
ATOM 1481 C CA . TYR A 1 182 ? 30.356 15.980 -87.079 1.00 72.44 182 TYR A CA 1
ATOM 1482 C C . TYR A 1 182 ? 31.291 14.985 -87.774 1.00 72.44 182 TYR A C 1
ATOM 1484 O O . TYR A 1 182 ? 31.601 15.182 -88.945 1.00 72.44 182 TYR A O 1
ATOM 1492 N N . ALA A 1 183 ? 31.690 13.903 -87.100 1.00 67.12 183 ALA A N 1
ATOM 1493 C CA . ALA A 1 183 ? 32.485 12.827 -87.688 1.00 67.12 183 ALA A CA 1
ATOM 1494 C C . ALA A 1 183 ? 31.726 12.124 -88.829 1.00 67.12 183 ALA A C 1
ATOM 1496 O O . ALA A 1 183 ? 32.305 11.874 -89.882 1.00 67.12 183 ALA A O 1
ATOM 1497 N N . SER A 1 184 ? 30.413 11.926 -88.672 1.00 60.19 184 SER A N 1
ATOM 1498 C CA . SER A 1 184 ? 29.530 11.385 -89.719 1.00 60.19 184 SER A CA 1
ATOM 1499 C C . SER A 1 184 ? 29.352 12.331 -90.919 1.00 60.19 184 SER A C 1
ATOM 1501 O O . SER A 1 184 ? 29.128 11.870 -92.031 1.00 60.19 184 SER A O 1
ATOM 1503 N N . ASN A 1 185 ? 29.483 13.650 -90.725 1.00 55.41 185 ASN A N 1
ATOM 1504 C CA . ASN A 1 185 ? 29.485 14.640 -91.813 1.00 55.41 185 ASN A CA 1
ATOM 1505 C C . ASN A 1 185 ? 30.885 14.869 -92.425 1.00 55.41 185 ASN A C 1
ATOM 1507 O O . ASN A 1 185 ? 30.998 15.560 -93.437 1.00 55.41 185 ASN A O 1
ATOM 1511 N N . GLY A 1 186 ? 31.944 14.339 -91.799 1.00 54.19 186 GLY A N 1
ATOM 1512 C CA . GLY A 1 186 ? 33.352 14.568 -92.144 1.00 54.19 186 GLY A CA 1
ATOM 1513 C C . GLY A 1 186 ? 34.112 13.331 -92.631 1.00 54.19 186 GLY A C 1
ATOM 1514 O O . GLY A 1 186 ? 35.296 13.430 -92.949 1.00 54.19 186 GLY A O 1
ATOM 1515 N N . SER A 1 187 ? 33.477 12.164 -92.720 1.00 41.34 187 SER A N 1
ATOM 1516 C CA . SER A 1 187 ? 34.023 11.016 -93.440 1.00 41.34 187 SER A CA 1
ATOM 1517 C C . SER A 1 187 ? 32.918 10.204 -94.087 1.00 41.34 187 SER A C 1
ATOM 1519 O O . SER A 1 187 ? 31.846 10.005 -93.521 1.00 41.34 187 SER A O 1
ATOM 1521 N N . LEU A 1 188 ? 33.231 9.794 -95.314 1.00 40.75 188 LEU A N 1
ATOM 1522 C CA . LEU A 1 188 ? 32.496 8.875 -96.162 1.00 40.75 188 LEU A CA 1
ATOM 1523 C C . LEU A 1 188 ? 31.841 7.770 -95.332 1.00 40.75 188 LEU A C 1
ATOM 1525 O O . LEU A 1 188 ? 32.488 7.105 -94.528 1.00 40.75 188 LEU A O 1
ATOM 1529 N N . SER A 1 189 ? 30.550 7.590 -95.582 1.00 36.88 189 SER A N 1
ATOM 1530 C CA . SER A 1 189 ? 29.803 6.374 -95.305 1.00 36.88 189 SER A CA 1
ATOM 1531 C C . SER A 1 189 ? 30.665 5.118 -95.466 1.00 36.88 189 SER A C 1
ATOM 1533 O O . SER A 1 189 ? 31.124 4.841 -96.573 1.00 36.88 189 SER A O 1
ATOM 1535 N N . GLU A 1 190 ? 30.758 4.296 -94.426 1.00 35.38 190 GLU A N 1
ATOM 1536 C CA . GLU A 1 190 ? 30.590 2.866 -94.648 1.00 35.38 190 GLU A CA 1
ATOM 1537 C C . GLU A 1 190 ? 29.123 2.535 -94.361 1.00 35.38 190 GLU A C 1
ATOM 1539 O O . GLU A 1 190 ? 28.679 2.578 -93.209 1.00 35.38 190 GLU A O 1
ATOM 1544 N N . PRO A 1 191 ? 28.328 2.260 -95.408 1.00 41.03 191 PRO A N 1
ATOM 1545 C CA . PRO A 1 191 ? 27.063 1.583 -95.245 1.00 41.03 191 PRO A CA 1
ATOM 1546 C C . PRO A 1 191 ? 27.357 0.199 -94.672 1.00 41.03 191 PRO A C 1
ATOM 1548 O O . PRO A 1 191 ? 28.239 -0.519 -95.142 1.00 41.03 191 PRO A O 1
ATOM 1551 N N . SER A 1 192 ? 26.557 -0.202 -93.695 1.00 41.88 192 SER A N 1
ATOM 1552 C CA . SER A 1 192 ? 26.330 -1.605 -93.395 1.00 41.88 192 SER A CA 1
ATOM 1553 C C . SER A 1 192 ? 26.013 -2.365 -94.688 1.00 41.88 192 SER A C 1
ATOM 1555 O O . SER A 1 192 ? 24.904 -2.259 -95.201 1.00 41.88 192 SER A O 1
ATOM 1557 N N . GLY A 1 193 ? 26.993 -3.130 -95.168 1.00 51.19 193 GLY A N 1
ATOM 1558 C CA . GLY A 1 193 ? 26.842 -4.247 -96.094 1.00 51.19 193 GLY A CA 1
ATOM 1559 C C . GLY A 1 193 ? 26.544 -3.903 -97.559 1.00 51.19 193 GLY A C 1
ATOM 1560 O O . GLY A 1 193 ? 25.641 -3.136 -97.875 1.00 51.19 193 GLY A O 1
ATOM 1561 N N . SER A 1 194 ? 27.242 -4.617 -98.450 1.00 48.88 194 SER A N 1
ATOM 1562 C CA . SER A 1 194 ? 26.888 -4.926 -99.852 1.00 48.88 194 SER A CA 1
ATOM 1563 C C . SER A 1 194 ? 27.409 -4.067 -101.016 1.00 48.88 194 SER A C 1
ATOM 1565 O O . SER A 1 194 ? 27.014 -4.349 -102.145 1.00 48.88 194 SER A O 1
ATOM 1567 N N . LEU A 1 195 ? 28.321 -3.099 -100.828 1.00 47.12 195 LEU A N 1
ATOM 1568 C CA . LEU A 1 195 ? 28.808 -2.283 -101.964 1.00 47.12 195 LEU A CA 1
ATOM 1569 C C . LEU A 1 195 ? 30.300 -2.389 -102.325 1.00 47.12 195 LEU A C 1
ATOM 1571 O O . LEU A 1 195 ? 30.713 -1.718 -103.257 1.00 47.12 195 LEU A O 1
ATOM 1575 N N . PHE A 1 196 ? 31.102 -3.210 -101.639 1.00 46.50 196 PHE A N 1
ATOM 1576 C CA . PHE A 1 196 ? 32.553 -3.308 -101.904 1.00 46.50 196 PHE A CA 1
ATOM 1577 C C . PHE A 1 196 ? 32.991 -4.568 -102.675 1.00 46.50 196 PHE A C 1
ATOM 1579 O O . PHE A 1 196 ? 34.168 -4.706 -102.990 1.00 46.50 196 PHE A O 1
ATOM 1586 N N . GLU A 1 197 ? 32.072 -5.480 -103.010 1.00 52.03 197 GLU A N 1
ATOM 1587 C CA . GLU A 1 197 ? 32.393 -6.686 -103.801 1.00 52.03 197 GLU A CA 1
ATOM 1588 C C . GLU A 1 197 ? 32.331 -6.461 -105.321 1.00 52.03 197 GLU A C 1
ATOM 1590 O O . GLU A 1 197 ? 32.890 -7.250 -106.069 1.00 52.03 197 GLU A O 1
ATOM 1595 N N . LYS A 1 198 ? 31.710 -5.373 -105.800 1.00 53.94 198 LYS A N 1
ATOM 1596 C CA . LYS A 1 198 ? 31.558 -5.105 -107.245 1.00 53.94 198 LYS A CA 1
ATOM 1597 C C . LYS A 1 198 ? 32.742 -4.398 -107.905 1.00 53.94 198 LYS A C 1
ATOM 1599 O O . LYS A 1 198 ? 32.799 -4.344 -109.130 1.00 53.94 198 LYS A O 1
ATOM 1604 N N . ASP A 1 199 ? 33.678 -3.866 -107.125 1.00 56.84 199 ASP A N 1
ATOM 1605 C CA . ASP A 1 199 ? 34.746 -3.006 -107.653 1.00 56.84 199 ASP A CA 1
ATOM 1606 C C . ASP A 1 199 ? 35.978 -3.781 -108.156 1.00 56.84 199 ASP A C 1
ATOM 1608 O O . ASP A 1 199 ? 36.896 -3.181 -108.716 1.00 56.84 199 ASP A O 1
ATOM 1612 N N . PHE A 1 200 ? 36.004 -5.111 -108.001 1.00 59.09 200 PHE A N 1
ATOM 1613 C CA . PHE A 1 200 ? 37.114 -5.963 -108.449 1.00 59.09 200 PHE A CA 1
ATOM 1614 C C . PHE A 1 200 ? 36.751 -6.919 -109.600 1.00 59.09 200 PHE A C 1
ATOM 1616 O O . PHE A 1 200 ? 37.591 -7.728 -109.992 1.00 59.09 200 PHE A O 1
ATOM 1623 N N . GLU A 1 201 ? 35.561 -6.795 -110.198 1.00 63.34 201 GLU A N 1
ATOM 1624 C CA . GLU A 1 201 ? 35.178 -7.528 -111.414 1.00 63.34 201 GLU A CA 1
ATOM 1625 C C . GLU A 1 201 ? 35.655 -6.799 -112.682 1.00 63.34 201 GLU A C 1
ATOM 1627 O O . GLU A 1 201 ? 35.427 -5.602 -112.881 1.00 63.34 201 GLU A O 1
ATOM 1632 N N . CYS A 1 202 ? 36.299 -7.530 -113.595 1.00 60.72 202 CYS A N 1
ATOM 1633 C CA . CYS A 1 202 ? 36.635 -7.012 -114.920 1.00 60.72 202 CYS A CA 1
ATOM 1634 C C . CYS A 1 202 ? 35.354 -6.713 -115.719 1.00 60.72 202 CYS A C 1
ATOM 1636 O O . CYS A 1 202 ? 34.592 -7.619 -116.042 1.00 60.72 202 CYS A O 1
ATOM 1638 N N . SER A 1 203 ? 35.139 -5.466 -116.141 1.00 66.81 203 SER A N 1
ATOM 1639 C CA . SER A 1 203 ? 33.913 -5.042 -116.844 1.00 66.81 203 SER A CA 1
ATOM 1640 C C . SER A 1 203 ? 33.734 -5.596 -118.268 1.00 66.81 203 SER A C 1
ATOM 1642 O O . SER A 1 203 ? 32.722 -5.320 -118.910 1.00 66.81 203 SER A O 1
ATOM 1644 N N . VAL A 1 204 ? 34.693 -6.379 -118.773 1.00 66.31 204 VAL A N 1
ATOM 1645 C CA . VAL A 1 204 ? 34.633 -7.012 -120.102 1.00 66.31 204 VAL A CA 1
ATOM 1646 C C . VAL A 1 204 ? 34.302 -8.505 -120.016 1.00 66.31 204 VAL A C 1
ATOM 1648 O O . VAL A 1 204 ? 33.557 -9.002 -120.857 1.00 66.31 204 VAL A O 1
ATOM 1651 N N . CYS A 1 205 ? 34.830 -9.224 -119.018 1.00 72.88 205 CYS A N 1
ATOM 1652 C CA . CYS A 1 205 ? 34.642 -10.677 -118.873 1.00 72.88 205 CYS A CA 1
ATOM 1653 C C . CYS A 1 205 ? 34.002 -11.118 -117.547 1.00 72.88 205 CYS A C 1
ATOM 1655 O O . CYS A 1 205 ? 33.702 -12.298 -117.409 1.00 72.88 205 CYS A O 1
ATOM 1657 N N . LEU A 1 206 ? 33.741 -10.186 -116.623 1.00 72.50 206 LEU A N 1
ATOM 1658 C CA . LEU A 1 206 ? 33.071 -10.405 -115.332 1.00 72.50 206 LEU A CA 1
ATOM 1659 C C . LEU A 1 206 ? 33.777 -11.425 -114.418 1.00 72.50 206 LEU A C 1
ATOM 1661 O O . LEU A 1 206 ? 33.133 -12.137 -113.659 1.00 72.50 206 LEU A O 1
ATOM 1665 N N . GLU A 1 207 ? 35.107 -11.510 -114.498 1.00 68.88 207 GLU A N 1
ATOM 1666 C CA . GLU A 1 207 ? 35.932 -12.306 -113.577 1.00 68.88 207 GLU A CA 1
ATOM 1667 C C . GLU A 1 207 ? 36.602 -11.418 -112.512 1.00 68.88 207 GLU A C 1
ATOM 1669 O O . GLU A 1 207 ? 36.994 -10.281 -112.801 1.00 68.88 207 GLU A O 1
ATOM 1674 N N . ASP A 1 208 ? 36.778 -11.962 -111.300 1.00 69.88 208 ASP A N 1
ATOM 1675 C CA . ASP A 1 208 ? 37.431 -11.305 -110.157 1.00 69.88 208 ASP A CA 1
ATOM 1676 C C . ASP A 1 208 ? 38.945 -11.110 -110.366 1.00 69.88 208 ASP A C 1
ATOM 1678 O O . ASP A 1 208 ? 39.726 -12.065 -110.455 1.00 69.88 208 ASP A O 1
ATOM 1682 N N . MET A 1 209 ? 39.398 -9.859 -110.335 1.00 65.81 209 MET A N 1
ATOM 1683 C CA . MET A 1 209 ? 40.800 -9.467 -110.485 1.00 65.81 209 MET A CA 1
ATOM 1684 C C . MET A 1 209 ? 41.556 -9.594 -109.152 1.00 65.81 209 MET A C 1
ATOM 1686 O O . MET A 1 209 ? 41.688 -8.636 -108.388 1.00 65.81 209 MET A O 1
ATOM 1690 N N . ARG A 1 210 ? 42.086 -10.788 -108.856 1.00 61.72 210 ARG A N 1
ATOM 1691 C CA . ARG A 1 210 ? 42.911 -11.025 -107.653 1.00 61.72 210 ARG A CA 1
ATOM 1692 C C . ARG A 1 210 ? 44.350 -10.499 -107.819 1.00 61.72 210 ARG A C 1
ATOM 1694 O O . ARG A 1 210 ? 44.899 -10.570 -108.919 1.00 61.72 210 ARG A O 1
ATOM 1701 N N . PRO A 1 211 ? 45.013 -10.036 -106.740 1.00 57.22 211 PRO A N 1
ATOM 1702 C CA . PRO A 1 211 ? 46.401 -9.576 -106.801 1.00 57.22 211 PRO A CA 1
ATOM 1703 C C . PRO A 1 211 ? 47.368 -10.693 -107.250 1.00 57.22 211 PRO A C 1
ATOM 1705 O O . PRO A 1 211 ? 47.185 -11.851 -106.862 1.00 57.22 211 PRO A O 1
ATOM 1708 N N . PRO A 1 212 ? 48.426 -10.385 -108.023 1.00 62.38 212 PRO A N 1
ATOM 1709 C CA . PRO A 1 212 ? 49.370 -11.394 -108.500 1.00 62.38 212 PRO A CA 1
ATOM 1710 C C . PRO A 1 212 ? 50.191 -12.003 -107.349 1.00 62.38 212 PRO A C 1
ATOM 1712 O O . PRO A 1 212 ? 50.757 -11.297 -106.521 1.00 62.38 212 PRO A O 1
ATOM 1715 N N . ILE A 1 213 ? 50.301 -13.337 -107.326 1.00 63.69 213 ILE A N 1
ATOM 1716 C CA . ILE A 1 213 ? 50.846 -14.115 -106.190 1.00 63.69 213 ILE A CA 1
ATOM 1717 C C . ILE A 1 213 ? 52.373 -14.351 -106.300 1.00 63.69 213 ILE A C 1
ATOM 1719 O O . ILE A 1 213 ? 52.957 -15.075 -105.497 1.00 63.69 213 ILE A O 1
ATOM 1723 N N . LYS A 1 214 ? 53.066 -13.758 -107.284 1.00 62.50 214 LYS A N 1
ATOM 1724 C CA . LYS A 1 214 ? 54.539 -13.813 -107.391 1.00 62.50 214 LYS A CA 1
ATOM 1725 C C . LYS A 1 214 ? 55.099 -12.509 -107.955 1.00 62.50 214 LYS A C 1
ATOM 1727 O O . LYS A 1 214 ? 54.910 -12.205 -109.128 1.00 62.50 214 LYS A O 1
ATOM 1732 N N . ILE A 1 215 ? 55.827 -11.774 -107.120 1.00 57.69 215 ILE A N 1
ATOM 1733 C CA . ILE A 1 215 ? 56.672 -10.643 -107.521 1.00 57.69 215 ILE A CA 1
ATOM 1734 C C . ILE A 1 215 ? 58.083 -11.176 -107.798 1.00 57.69 215 ILE A C 1
ATOM 1736 O O . ILE A 1 215 ? 58.616 -11.975 -107.030 1.00 57.69 215 ILE A O 1
ATOM 1740 N N . PHE A 1 216 ? 58.644 -10.783 -108.940 1.00 59.69 216 PHE A N 1
ATOM 1741 C CA . PHE A 1 216 ? 59.936 -11.210 -109.481 1.00 59.69 216 PHE A CA 1
ATOM 1742 C C . PHE A 1 216 ? 61.075 -11.232 -108.438 1.00 59.69 216 PHE A C 1
ATOM 1744 O O . PHE A 1 216 ? 61.341 -10.231 -107.778 1.00 59.69 216 PHE A O 1
ATOM 1751 N N . GLN A 1 217 ? 61.811 -12.348 -108.357 1.00 58.31 217 GLN A N 1
ATOM 1752 C CA . GLN A 1 217 ? 63.131 -12.408 -107.716 1.00 58.31 217 GLN A CA 1
ATOM 1753 C C . GLN A 1 217 ? 64.176 -11.767 -108.644 1.00 58.31 217 GLN A C 1
ATOM 1755 O O . GLN A 1 217 ? 64.575 -12.359 -109.649 1.00 58.31 217 GLN A O 1
ATOM 1760 N N . CYS A 1 218 ? 64.634 -10.559 -108.311 1.00 53.53 218 CYS A N 1
ATOM 1761 C CA . CYS A 1 218 ? 65.819 -9.968 -108.931 1.00 53.53 218 CYS A CA 1
ATOM 1762 C C . CYS A 1 218 ? 67.082 -10.654 -108.381 1.00 53.53 218 CYS A C 1
ATOM 1764 O O . CYS A 1 218 ? 67.261 -10.720 -107.169 1.00 53.53 218 CYS A O 1
ATOM 1766 N N . HIS A 1 219 ? 67.964 -11.146 -109.257 1.00 57.22 219 HIS A N 1
ATOM 1767 C CA . HIS A 1 219 ? 69.235 -11.776 -108.863 1.00 57.22 219 HIS A CA 1
ATOM 1768 C C . HIS A 1 219 ? 70.384 -10.775 -108.614 1.00 57.22 219 HIS A C 1
ATOM 1770 O O . HIS A 1 219 ? 71.481 -11.205 -108.288 1.00 57.22 219 HIS A O 1
ATOM 1776 N N . ASN A 1 220 ? 70.151 -9.461 -108.725 1.00 56.03 220 ASN A N 1
ATOM 1777 C CA . ASN A 1 220 ? 71.161 -8.417 -108.492 1.00 56.03 220 ASN A CA 1
ATOM 1778 C C . ASN A 1 220 ? 70.607 -7.293 -107.599 1.00 56.03 220 ASN A C 1
ATOM 1780 O O . ASN A 1 220 ? 70.414 -6.166 -108.049 1.00 56.03 220 ASN A O 1
ATOM 1784 N N . GLY A 1 221 ? 70.325 -7.610 -106.335 1.00 47.75 221 GLY A N 1
ATOM 1785 C CA . GLY A 1 221 ? 70.066 -6.599 -105.309 1.00 47.75 221 GLY A CA 1
ATOM 1786 C C . GLY A 1 221 ? 71.372 -6.110 -104.677 1.00 47.75 221 GLY A C 1
ATOM 1787 O O . GLY A 1 221 ? 72.046 -6.893 -104.009 1.00 47.75 221 GLY A O 1
ATOM 1788 N N . MET A 1 222 ? 71.701 -4.833 -104.880 1.00 39.75 222 MET A N 1
ATOM 1789 C CA . MET A 1 222 ? 72.469 -4.011 -103.935 1.00 39.75 222 MET A CA 1
ATOM 1790 C C . MET A 1 222 ? 71.575 -2.868 -103.471 1.00 39.75 222 MET A C 1
ATOM 1792 O O . MET A 1 222 ? 70.839 -2.337 -104.334 1.00 39.75 222 MET A O 1
#

Sequence (222 aa):
MKRLMDIPATTDDLEWARHDHWTAIMEACNFGHKEIVNYLISIPNIDLEAVNLRGQRAEDVAVSRGHEDIAEGLRNARLLKANPEELPEIQELEAKVSALKMEARQRLLGSIEEKYERLRDLKEEHETEIEPLVLHIDSLQSKLEEAIKTRMSLITKHVREVKGIEEDIRRIKRKLDSFDRYASNGSLSEPSGSLFEKDFECSVCLEDMRPPIKIFQCHNGM

Radius of gyration: 64.74 Å; chains: 1; bounding box: 129×37×172 Å

Secondary structure (DSSP, 8-state):
-TTSSS--S-SSS-TTS-TT---HHHHHHHTT-HHHHHHHHTSTT--SS---TTS--HHHHHHHTT-HHHHHHHHHHHHHHH-TTTHHHHHHHHHHHHHHHHHHHHHHHHHHHHHHHHHHHHHHHHHHHHHHHHHHHHHHHHHHHHHHHHHHHHHHHHHHHHHHHHHHHHHHHHHHHHHHHHHHHHS----SSSSSSGGGB-TTT--B-PPPS-----S---

Foldseek 3Di:
DVPPFDDQPDDDDDPPDDNWQDGPLLVCLLVLVQVVNVVQLPPPDHDQCRATPVRDGSLNSNVVNVVPVSSVVSVLSVCCVVPVPCSVVVVVVVVVVVVVVVVVVVVVVVVVVVVVVVVVVVVVVVCVVVVVVVVVVVVVVVVVVVVVVVVVVVVVVVVVVVVVVVVVVVVVVVVVVVVVVVVVVVDDDPPDDDDPPCPQADPPPRDGNDDDPDDDDDPDDD

pLDDT: mean 80.87, std 18.7, range [34.88, 98.31]

Organism: Caligus rogercresseyi (NCBI:txid217165)

InterPro domains:
  IPR002110 Ankyrin repeat [PF12796] (19-75)
  IPR036770 Ankyrin repeat-containing domain superfamily [G3DSA:1.25.40.20] (4-78)
  IPR036770 Ankyrin repeat-containing domain superfamily [SSF48403] (14-76)

=== Feature glossary ===
Legend for the data blocks above and below:

— What the protein is —

The amino-acid sequence is the protein's primary structure: the linear order of residues from the N-terminus to the C-terminus, written in one-letter code. Everything else here — the 3D coordinates, the secondary structure, the domain annotations — is ultimately a consequence of this string.

Database cross-references. InterPro integrates a dozen domain/family signature databases into unified entries with residue-range hits. GO terms attach function/process/location labels with evidence codes. CATH codes position the fold in a four-level structural taxonomy. Organism is the NCBI-taxonomy species name.

— Where its atoms are —

The mmCIF block holds the 3D Cartesian coordinates of each backbone atom (N, Cα, C, O) in ångströms. mmCIF is the PDB's canonical archive format — a tagged-loop text representation of the atomic model.

The six renders are orthographic views along the three Cartesian axes in both directions. Representation (cartoon, sticks, or surface) and color scheme (sequence-rainbow or by-chain) vary across proteins so the training set covers all the common visualization conventions.

— Local backbone conformation —

Secondary structure is the local, repeating backbone conformation. DSSP classifies it into eight states by reading the hydrogen-bond network: three helix types (H, G, I), two β types (E, B), two non-regular types (T, S), and unstructured coil (-).

SS3 is a coarse helix/strand/coil call (letters a/b/c) made by the P-SEA algorithm from inter-Cα distance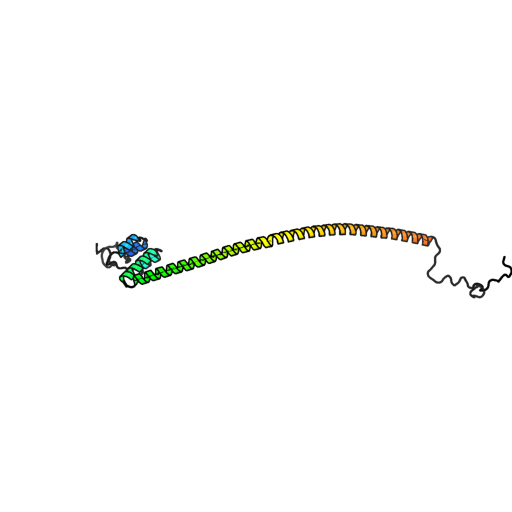s and dihedrals. It is less detailed than DSSP but needs only Cα positions.

Backbone dihedral angles. Every residue except chain termini has a φ (preceding-C → N → Cα → C) and a ψ (N → Cα → C → next-N). They are reported in degrees following the IUPAC sign convention. Secondary structure is essentially a statement about which (φ, ψ) basin each residue occupies.

— Global shape and packing —

The geometric summary reports three shape descriptors. Rg (radius of gyration) measures how spread out the Cα atoms are about their centre of mass; compact globular proteins have small Rg, elongated or unfolded ones large. Cα contacts (<8 Å, |i−j|>4) count long-range residue pairs in spatial proximity — high for tightly packed folds, near zero for rods or random coil. The bounding-box extents give the protein's footprint along x, y, z in Å.

Solvent accessibility: the surface area of each residue that a 1.4 Å water probe can touch, in Å². When only backbone atoms are present the absolute values are lower than full-atom SASA (side chains contribute most of the area) and are flagged as backbone-only.

Plot images: a contact map (which residues are close in 3D, as an N×N binary image), a Ramachandran scatter (backbone torsion angles, revealing secondary-structure composition at a glance), and — for AlphaFold structures — a PAE heatmap (pairwise prediction confidence).

— Structural neighborhood —

Foldseek's 3Di representation compresses backbone geometry into a per-residue letter drawn from a learned twenty-state alphabet. It captures the tertiary interaction pattern around each residue — which residues are packed against it in space, regardless of where they are in sequence.

Structural nearest neighbors (via Foldseek easy-search vs the PDB). Reported per hit: target PDB id, E-value, and alignment TM-score. A TM-score above ~0.5 is the conventional threshold for 'same fold'.

— Confidence and disorder —

pLDDT (predicted Local Distance Difference Test) is AlphaFold's per-residue confidence score, ranging from 0 to 100. Values above 90 indicate high confidence (typically well-packed cores); 70–90 is confident; 50–70 low confidence; below 50 usually means the region is disordered or the prediction is unreliable there. AlphaFold stores pLDDT in the mmCIF B-factor column.

For experimental (PDB) structures, the B-factor (temperature factor) quantifies the positional spread of each atom in the crystal — a combination of thermal vibration and static disorder — in units of Å². High B-factors mark flexible loops or poorly resolved regions; low B-factors mark the rigid, well-ordered core.

Predicted Aligned Error (PAE) is an AlphaFold confidence matrix: entry (i, j) is the expected error in the position of residue j, in ångströms, when the prediction is superimposed on the true structure at residue i. Low PAE within a block of residues means that block is internally rigid and well-predicted; high PAE between two blocks means their relative placement is uncertain even if each block individually is confident.